Protein AF-0000000087549819 (afdb_homodimer)

Radius of gyration: 27.53 Å; Cα contacts (8 Å, |Δi|>4): 539; chains: 2; bounding box: 86×111×67 Å

Organism: Malassezia restricta (strain ATCC 96810 / NBRC 103918 / CBS 7877) (NCBI:txid425264)

Sequence (302 aa):
MAAPVVDASWERVDAFEPPPMEQEGAWELVEDTSELIVLDLAQAESASSQAPTAPGTDVVLTGLETPTPMIKVGDTVMLGVHDELLGSEMVLERTADALTPLGPLDGSRPSGASSTSTRRITFTPARRTTHQVPAPEVEEEDMPLAWQAPVMAAPVVDASWERVDAFEPPPMEQEGAWELVEDTSELIVLDLAQAESASSQAPTAPGTDVVLTGLETPTPMIKVGDTVMLGVHDELLGSEMVLERTADALTPLGPLDGSRPSGASSTSTRRITFTPARRTTHQVPAPEVEEEDMPLAWQAPV

Solvent-accessible surface area (backbone atoms only — not comparable to full-atom values): 17689 Å² total; per-residue (Å²): 126,82,71,64,87,75,50,94,43,56,39,71,52,82,66,74,60,67,73,75,76,73,76,70,84,73,77,63,75,69,66,80,78,58,68,44,80,47,78,41,58,59,49,43,43,80,67,15,102,49,44,70,53,34,85,88,23,39,36,38,38,34,43,65,63,47,77,61,18,35,38,30,40,59,91,36,41,22,41,28,37,75,41,76,48,98,37,36,37,34,36,28,35,35,50,101,85,44,79,41,70,31,52,34,82,66,68,48,78,67,44,73,44,31,20,31,24,50,49,33,36,43,40,39,49,38,42,75,47,76,68,68,68,67,69,72,71,66,68,80,58,76,69,70,74,72,82,69,71,80,126,125,84,71,63,88,75,50,93,44,56,39,73,52,80,71,73,61,67,73,75,74,72,75,70,83,71,78,64,75,69,67,77,79,57,68,42,80,48,76,41,57,58,47,43,44,81,69,19,102,49,43,69,54,35,85,88,21,40,35,39,38,34,41,64,62,48,78,61,19,37,39,29,42,58,91,35,40,22,41,27,38,74,41,78,48,98,37,35,37,33,36,28,35,35,51,99,85,45,79,40,70,31,51,35,81,67,68,51,77,67,44,73,45,31,21,32,24,50,48,33,35,43,41,40,50,39,41,74,48,77,70,66,68,66,67,72,71,68,6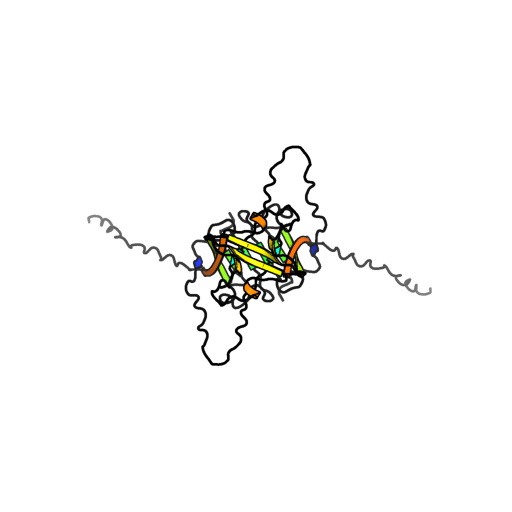8,80,59,77,69,72,76,74,80,69,72,81,126

Nearest PDB structures (foldseek):
  4bjj-assembly1_B  TM=7.231E-01  e=1.583E-04  Schizosaccharomyces pombe
  8ffz-assembly1_G  TM=6.711E-01  e=5.568E-04  Saccharomyces cerevisiae S288C
  6yj6-assembly1_C  TM=5.345E-01  e=7.410E-04  Saccharomyces cerevisiae
  4oy2-assembly3_F  TM=5.169E-01  e=6.890E-03  Saccharomyces cerevisiae S288C
  5oki-assembly2_C  TM=5.707E-01  e=8.051E-02  Saccharomyces cerevisiae S288C

Foldseek 3Di:
DPPDPDDPPDDDDVPPPPPPPPPDDDVPCPVPPAADAAEACVCVVVQPVDDLPDPPWDKDWPDPVHQWIWIDTRNWIKIKHKDFAPDKAFDWDDDPVDTGGDAAPVPDGRDCRNTIGRIYIYIDTDDDDPPPVPPPPPPPPDPPDPPPPDD/DPPDPDDPPDDDDPPPPPPPPPPDDDVPPPVPPAADAAEACVCVVVQDVDDLPDPPWDKDWPDPVHQWIWIDTRNWIKIKHKDFAPDKAFDWDDDPVDTGGDAAPVPDGRDCRNTIGRIYIYIDTDDDDPPPVPPPPPPPPDPPPPPPPDD

Structure (mmCIF, N/CA/C/O backbone):
data_AF-0000000087549819-model_v1
#
loop_
_entity.id
_entity.type
_entity.pdbx_description
1 polymer 'TFIIIC subunit'
#
loop_
_atom_site.group_PDB
_atom_site.id
_atom_site.type_symbol
_atom_site.label_atom_id
_atom_site.label_alt_id
_atom_site.label_comp_id
_atom_site.label_asym_id
_atom_site.label_entity_id
_atom_site.label_seq_id
_atom_site.pdbx_PDB_ins_code
_atom_site.Cartn_x
_atom_site.Cartn_y
_atom_site.Cartn_z
_atom_site.occupancy
_atom_site.B_iso_or_equiv
_atom_site.auth_seq_id
_atom_site.auth_comp_id
_atom_site.auth_asym_id
_atom_site.auth_atom_id
_atom_site.pdbx_PDB_model_num
ATOM 1 N N . MET A 1 1 ? -4.168 -12.461 23.781 1 26.39 1 MET A N 1
ATOM 2 C CA . MET A 1 1 ? -3.352 -12.492 22.562 1 26.39 1 MET A CA 1
ATOM 3 C C . MET A 1 1 ? -4.23 -12.516 21.312 1 26.39 1 MET A C 1
ATOM 5 O O . MET A 1 1 ? -5.191 -13.289 21.25 1 26.39 1 MET A O 1
ATOM 9 N N . ALA A 1 2 ? -4.348 -11.453 20.625 1 34.25 2 ALA A N 1
ATOM 10 C CA . ALA A 1 2 ? -5.234 -11.445 19.469 1 34.25 2 ALA A CA 1
ATOM 11 C C . ALA A 1 2 ? -4.949 -12.625 18.547 1 34.25 2 ALA A C 1
ATOM 13 O O . ALA A 1 2 ? -3.793 -13.023 18.375 1 34.25 2 ALA A O 1
ATOM 14 N N . ALA A 1 3 ? -5.812 -13.484 18.406 1 43.12 3 ALA A N 1
ATOM 15 C CA . ALA A 1 3 ? -5.699 -14.672 17.562 1 43.12 3 ALA A CA 1
ATOM 16 C C . ALA A 1 3 ? -5.121 -14.32 16.203 1 43.12 3 ALA A C 1
ATOM 18 O O . ALA A 1 3 ? -5.355 -13.234 15.68 1 43.12 3 ALA A O 1
ATOM 19 N N . PRO A 1 4 ? -4.012 -15.055 15.922 1 48.78 4 PRO A N 1
ATOM 20 C CA . PRO A 1 4 ? -3.432 -14.742 14.617 1 48.78 4 PRO A CA 1
ATOM 21 C C . PRO A 1 4 ? -4.461 -14.797 13.484 1 48.78 4 PRO A C 1
ATOM 23 O O . PRO A 1 4 ? -5.371 -15.625 13.508 1 48.78 4 PRO A O 1
ATOM 26 N N . VAL A 1 5 ? -4.715 -13.719 12.992 1 52.12 5 VAL A N 1
ATOM 27 C CA . VAL A 1 5 ? -5.68 -13.68 11.898 1 52.12 5 VAL A CA 1
ATOM 28 C C . VAL A 1 5 ? -5.477 -14.883 10.984 1 52.12 5 VAL A C 1
ATOM 30 O O . VAL A 1 5 ? -6.445 -15.516 10.547 1 52.12 5 VAL A O 1
ATOM 33 N N . VAL A 1 6 ? -4.18 -15.117 10.586 1 56.41 6 VAL A N 1
ATOM 34 C CA . VAL A 1 6 ? -3.91 -16.297 9.758 1 56.41 6 VAL A CA 1
ATOM 35 C C . VAL A 1 6 ? -3.346 -17.422 10.617 1 56.41 6 VAL A C 1
ATOM 37 O O . VAL A 1 6 ? -2.395 -17.219 11.375 1 56.41 6 VAL A O 1
ATOM 40 N N . ASP A 1 7 ? -4.129 -18.359 10.797 1 64.06 7 ASP A N 1
ATOM 41 C CA . ASP A 1 7 ? -3.611 -19.547 11.477 1 64.06 7 ASP A CA 1
ATOM 42 C C . ASP A 1 7 ? -3.377 -20.672 10.477 1 64.06 7 ASP A C 1
ATOM 44 O O . ASP A 1 7 ? -3.441 -20.469 9.266 1 64.06 7 ASP A O 1
ATOM 48 N N . ALA A 1 8 ? -2.766 -21.766 10.906 1 67.19 8 ALA A N 1
ATOM 49 C CA . ALA A 1 8 ? -2.328 -22.922 10.133 1 67.19 8 ALA A CA 1
ATOM 50 C C . ALA A 1 8 ? -3.457 -23.469 9.258 1 67.19 8 ALA A C 1
ATOM 52 O O . ALA A 1 8 ? -3.23 -24.312 8.391 1 67.19 8 ALA A O 1
ATOM 53 N N . SER A 1 9 ? -4.621 -22.781 9.359 1 78.19 9 SER A N 1
ATOM 54 C CA . SER A 1 9 ? -5.742 -23.328 8.602 1 78.19 9 SER A CA 1
ATOM 55 C C . SER A 1 9 ? -5.844 -22.688 7.219 1 78.19 9 SER A C 1
ATOM 57 O O . SER A 1 9 ? -6.59 -23.156 6.363 1 78.19 9 SER A O 1
ATOM 59 N N . TRP A 1 10 ? -5.066 -21.719 6.949 1 80.6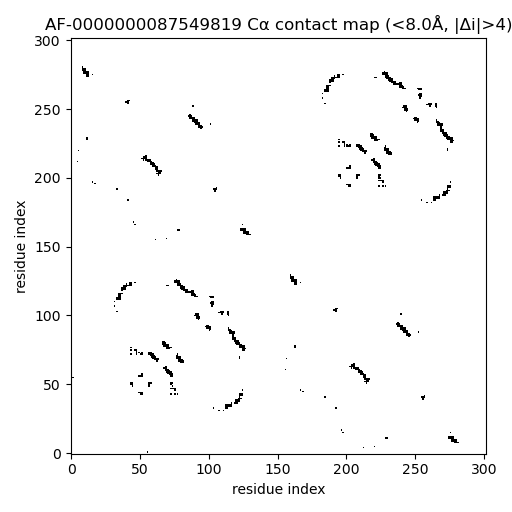9 10 TRP A N 1
ATOM 60 C CA . TRP A 1 10 ? -5.113 -21.094 5.633 1 80.69 10 TRP A CA 1
ATOM 61 C C . TRP A 1 10 ? -4.016 -21.641 4.727 1 80.69 10 TRP A C 1
ATOM 63 O O . TRP A 1 10 ? -2.875 -21.812 5.16 1 80.69 10 TRP A O 1
ATOM 73 N N . GLU A 1 11 ? -4.457 -21.984 3.42 1 81.69 11 GLU A N 1
ATOM 74 C CA . GLU A 1 11 ? -3.488 -22.5 2.455 1 81.69 11 GLU A CA 1
ATOM 75 C C . GLU A 1 11 ? -3.561 -21.734 1.14 1 81.69 11 GLU A C 1
ATOM 77 O O . GLU A 1 11 ? -4.648 -21.406 0.661 1 81.69 11 GLU A O 1
ATOM 82 N N . ARG A 1 12 ? -2.373 -21.484 0.674 1 84 12 ARG A N 1
ATOM 83 C CA . ARG A 1 12 ? -2.305 -20.812 -0.623 1 84 12 ARG A CA 1
ATOM 84 C C . ARG A 1 12 ? -2.949 -21.672 -1.711 1 84 12 ARG A C 1
ATOM 86 O O . ARG A 1 12 ? -2.791 -22.891 -1.722 1 84 12 ARG A O 1
ATOM 93 N N . VAL A 1 13 ? -3.795 -21.047 -2.477 1 76.81 13 VAL A N 1
ATOM 94 C CA . VAL A 1 13 ? -4.445 -21.734 -3.582 1 76.81 13 VAL A CA 1
ATOM 95 C C . VAL A 1 13 ? -3.535 -21.719 -4.809 1 76.81 13 VAL A C 1
ATOM 97 O O . VAL A 1 13 ? -3.061 -20.656 -5.223 1 76.81 13 VAL A O 1
ATOM 100 N N . ASP A 1 14 ? -2.631 -22.672 -4.988 1 60.56 14 ASP A N 1
ATOM 101 C CA . ASP A 1 14 ? -1.744 -22.766 -6.148 1 60.56 14 ASP A CA 1
ATOM 102 C C . ASP A 1 14 ? -2.473 -22.359 -7.426 1 60.56 14 ASP A C 1
ATOM 104 O O . ASP A 1 14 ? -1.845 -21.922 -8.391 1 60.56 14 ASP A O 1
ATOM 108 N N . ALA A 1 15 ? -3.715 -22.812 -7.57 1 56.28 15 ALA A N 1
ATOM 109 C CA . ALA A 1 15 ? -4.242 -23.062 -8.914 1 56.28 15 ALA A CA 1
ATOM 110 C C . ALA A 1 15 ? -4.707 -21.75 -9.555 1 56.28 15 ALA A C 1
ATOM 112 O O . ALA A 1 15 ? -5.453 -21.781 -10.539 1 56.28 15 ALA A O 1
ATOM 113 N N . PHE A 1 16 ? -4.449 -20.75 -8.938 1 52 16 PHE A N 1
ATOM 114 C CA . PHE A 1 16 ? -5.258 -19.812 -9.703 1 52 16 PHE A CA 1
ATOM 115 C C . PHE A 1 16 ? -4.754 -19.703 -11.133 1 52 16 PHE A C 1
ATOM 117 O O . PHE A 1 16 ? -3.648 -19.203 -11.375 1 52 16 PHE A O 1
ATOM 124 N N . GLU A 1 17 ? -5.031 -20.797 -11.914 1 51.09 17 GLU A N 1
ATOM 125 C CA . GLU A 1 17 ? -4.828 -20.594 -13.352 1 51.09 17 GLU A CA 1
ATOM 126 C C . GLU A 1 17 ? -5.652 -19.422 -13.867 1 51.09 17 GLU A C 1
ATOM 128 O O . GLU A 1 17 ? -6.867 -19.375 -13.672 1 51.09 17 GLU A O 1
ATOM 133 N N . PRO A 1 18 ? -4.996 -18.516 -14.07 1 50.25 18 PRO A N 1
ATOM 134 C CA . PRO A 1 18 ? -5.867 -17.531 -14.711 1 50.25 18 PRO A CA 1
ATOM 135 C C . PRO A 1 18 ? -6.812 -18.156 -15.734 1 50.25 18 PRO A C 1
ATOM 137 O O . PRO A 1 18 ? -6.496 -19.203 -16.312 1 50.25 18 PRO A O 1
ATOM 140 N N . PRO A 1 19 ? -8.055 -17.891 -15.695 1 46.44 19 PRO A N 1
ATOM 141 C CA . PRO A 1 19 ? -8.914 -18.453 -16.734 1 46.44 19 PRO A CA 1
ATOM 142 C C . PRO A 1 19 ? -8.258 -18.453 -18.109 1 46.44 19 PRO A C 1
ATOM 144 O O . PRO A 1 19 ? -7.43 -17.594 -18.406 1 46.44 19 PRO A O 1
ATOM 147 N N . PRO A 1 20 ? -8.227 -19.547 -18.703 1 44.72 20 PRO A N 1
ATOM 148 C CA . PRO A 1 20 ? -7.684 -19.594 -20.062 1 44.72 20 PRO A CA 1
ATOM 149 C C . PRO A 1 20 ? -8.086 -18.375 -20.906 1 44.72 20 PRO A C 1
ATOM 151 O O . PRO A 1 20 ? -9.219 -17.906 -20.797 1 44.72 20 PRO A O 1
ATOM 154 N N . MET A 1 21 ? -7.141 -17.516 -21.25 1 42.72 21 MET A N 1
ATOM 155 C CA . MET A 1 21 ? -7.492 -16.5 -22.25 1 42.72 21 MET A CA 1
ATOM 156 C C . MET A 1 21 ? -8.273 -17.125 -23.391 1 42.72 21 MET A C 1
ATOM 158 O O . MET A 1 21 ? -7.781 -18.031 -24.062 1 42.72 21 MET A O 1
ATOM 162 N N . GLU A 1 22 ? -9.453 -17.438 -23.266 1 41.91 22 GLU A N 1
ATOM 163 C CA . GLU A 1 22 ? -10.133 -17.859 -24.484 1 41.91 22 GLU A CA 1
ATOM 164 C C . GLU A 1 22 ? -9.508 -17.219 -25.719 1 41.91 22 GLU A C 1
ATOM 166 O O . GLU A 1 22 ? -9.242 -16.016 -25.734 1 41.91 22 GLU A O 1
ATOM 171 N N . GLN A 1 23 ? -8.703 -17.844 -26.562 1 38.28 23 GLN A N 1
ATOM 172 C CA . GLN A 1 23 ? -8.203 -17.531 -27.891 1 38.28 23 GLN A CA 1
ATOM 173 C C . GLN A 1 23 ? -9.266 -16.828 -28.734 1 38.28 23 GLN A C 1
ATOM 175 O O . GLN A 1 23 ? -9.102 -16.656 -29.938 1 38.28 23 GLN A O 1
ATOM 180 N N . GLU A 1 24 ? -10.656 -17.047 -28.594 1 41.16 24 GLU A N 1
ATOM 181 C CA . GLU A 1 24 ? -11.391 -16.516 -29.734 1 41.16 24 GLU A CA 1
ATOM 182 C C . GLU A 1 24 ? -10.859 -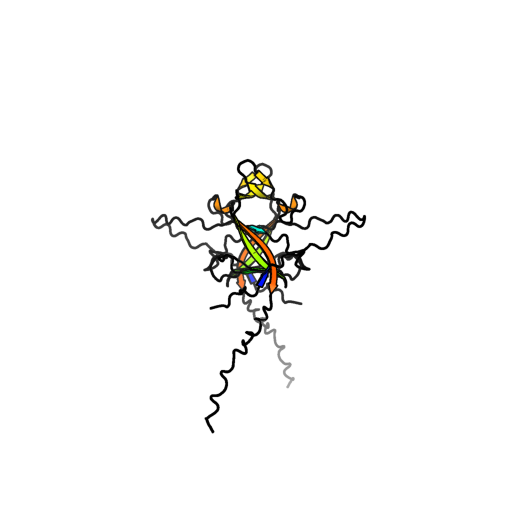15.141 -30.156 1 41.16 24 GLU A C 1
ATOM 184 O O . GLU A 1 24 ? -10.18 -14.469 -29.375 1 41.16 24 GLU A O 1
ATOM 189 N N . GLY A 1 25 ? -11.148 -14.617 -31.516 1 42.47 25 GLY A N 1
ATOM 190 C CA . GLY A 1 25 ? -10.867 -13.484 -32.375 1 42.47 25 GLY A CA 1
ATOM 191 C C . GLY A 1 25 ? -10.914 -12.148 -31.672 1 42.47 25 GLY A C 1
ATOM 192 O O . GLY A 1 25 ? -10.688 -11.102 -32.281 1 42.47 25 GLY A O 1
ATOM 193 N N . ALA A 1 26 ? -11.969 -11.891 -30.844 1 40.94 26 ALA A N 1
ATOM 194 C CA . ALA A 1 26 ? -12.109 -10.484 -30.484 1 40.94 26 ALA A CA 1
ATOM 195 C C . ALA A 1 26 ? -10.945 -10.023 -29.609 1 40.94 26 ALA A C 1
ATOM 197 O O . ALA A 1 26 ? -10.672 -10.625 -28.562 1 40.94 26 ALA A O 1
ATOM 198 N N . TRP A 1 27 ? -9.719 -9.656 -30.062 1 43.19 27 TRP A N 1
ATOM 199 C CA . TRP A 1 27 ? -8.711 -8.766 -29.484 1 43.19 27 TRP A CA 1
ATOM 200 C C . TRP A 1 27 ? -9.312 -7.934 -28.359 1 43.19 27 TRP A C 1
ATOM 202 O O . TRP A 1 27 ? -9.812 -6.832 -28.594 1 43.19 27 TRP A O 1
ATOM 212 N N . GLU A 1 28 ? -10.234 -8.469 -27.672 1 44.06 28 GLU A N 1
ATOM 213 C CA . GLU A 1 28 ? -10.625 -7.551 -26.609 1 44.06 28 GLU A CA 1
ATOM 214 C C . GLU A 1 28 ? -9.406 -6.973 -25.891 1 44.06 28 GLU A C 1
ATOM 216 O O . GLU A 1 28 ? -8.461 -7.703 -25.594 1 44.06 28 GLU A O 1
ATOM 221 N N . LEU A 1 29 ? -8.969 -5.781 -26.172 1 43.34 29 LEU A N 1
ATOM 222 C CA . LEU A 1 29 ? -8.039 -4.918 -25.453 1 43.34 29 LEU A CA 1
ATOM 223 C C . LEU A 1 29 ? -8.055 -5.223 -23.953 1 43.34 29 LEU A C 1
ATOM 225 O O . LEU A 1 29 ? -8.945 -4.766 -23.234 1 43.34 29 LEU A O 1
ATOM 229 N N . VAL A 1 30 ? -7.938 -6.441 -23.672 1 47.56 30 VAL A N 1
ATOM 230 C CA . VAL A 1 30 ? -7.77 -6.609 -22.234 1 47.56 30 VAL A CA 1
ATOM 231 C C . VAL A 1 30 ? -6.906 -5.48 -21.672 1 47.56 30 VAL A C 1
ATOM 233 O O . VAL A 1 30 ? -5.73 -5.359 -22.016 1 47.56 30 VAL A O 1
ATOM 236 N N . GLU A 1 31 ? -7.422 -4.328 -21.562 1 51.38 31 GLU A N 1
ATOM 237 C CA . GLU A 1 31 ? -6.77 -3.203 -20.906 1 51.38 31 GLU A CA 1
ATOM 238 C C . GLU A 1 31 ? -5.941 -3.67 -19.703 1 51.38 31 GLU A C 1
ATOM 240 O O . GLU A 1 31 ? -6.426 -4.43 -18.859 1 51.38 31 GLU A O 1
ATOM 245 N N . ASP A 1 32 ? -4.645 -3.971 -19.969 1 53.78 32 ASP A N 1
ATOM 246 C CA . ASP A 1 32 ? -3.684 -4.211 -18.906 1 53.78 32 ASP A CA 1
ATOM 247 C C . ASP A 1 32 ? -4.051 -3.426 -17.641 1 53.78 32 ASP A C 1
ATOM 249 O O . ASP A 1 32 ? -4.043 -2.193 -17.656 1 53.78 32 ASP A O 1
ATOM 253 N N . THR A 1 33 ? -4.871 -3.939 -16.703 1 64 33 THR A N 1
ATOM 254 C CA . THR A 1 33 ? -5.5 -3.242 -15.586 1 64 33 THR A CA 1
ATOM 255 C C . THR A 1 33 ? -4.512 -3.068 -14.438 1 64 33 THR A C 1
ATOM 257 O O . THR A 1 33 ? -4.879 -2.562 -13.375 1 64 33 THR A O 1
ATOM 260 N N . SER A 1 34 ? -3.148 -3.375 -14.75 1 76.81 34 SER A N 1
ATOM 261 C CA . SER A 1 34 ? -2.26 -3.205 -13.609 1 76.81 34 SER A CA 1
ATOM 262 C C . SER A 1 34 ? -1.99 -1.729 -13.336 1 76.81 34 SER A C 1
ATOM 264 O O . SER A 1 34 ? -1.798 -0.943 -14.266 1 76.81 34 SER A O 1
ATOM 266 N N . GLU A 1 35 ? -2.219 -1.355 -12.188 1 86.69 35 GLU A N 1
ATOM 267 C CA . GLU A 1 35 ? -1.979 0.027 -11.789 1 86.69 35 GLU A CA 1
ATOM 268 C C . GLU A 1 35 ? -1.008 0.1 -10.609 1 86.69 35 GLU A C 1
ATOM 270 O O . GLU A 1 35 ? -1.011 -0.775 -9.742 1 86.69 35 GLU A O 1
ATOM 275 N N . LEU A 1 36 ? -0.143 1.068 -10.695 1 91.75 36 LEU A N 1
ATOM 276 C CA . LEU A 1 36 ? 0.699 1.419 -9.555 1 91.75 36 LEU A CA 1
ATOM 277 C C . LEU A 1 36 ? 0.047 2.51 -8.711 1 91.75 36 LEU A C 1
ATOM 279 O O . LEU A 1 36 ? -0.302 3.574 -9.234 1 91.75 36 LEU A O 1
ATOM 283 N N . ILE A 1 37 ? -0.206 2.24 -7.488 1 93 37 ILE A N 1
ATOM 284 C CA . ILE A 1 37 ? -0.723 3.227 -6.547 1 93 37 ILE A CA 1
ATOM 285 C C . ILE A 1 37 ? 0.323 3.508 -5.473 1 93 37 ILE A C 1
ATOM 287 O O . ILE A 1 37 ? 0.868 2.58 -4.867 1 93 37 ILE A O 1
ATOM 291 N N . VAL A 1 38 ? 0.626 4.805 -5.254 1 93.69 38 VAL A N 1
ATOM 292 C CA . VAL A 1 38 ? 1.576 5.238 -4.23 1 93.69 38 VAL A CA 1
ATOM 293 C C . VAL A 1 38 ? 0.825 5.836 -3.045 1 93.69 38 VAL A C 1
ATOM 295 O O . VAL A 1 38 ? 0.06 6.789 -3.203 1 93.69 38 VAL A O 1
ATOM 298 N N . LEU A 1 39 ? 0.987 5.242 -1.912 1 95.62 39 LEU A N 1
ATOM 299 C CA . LEU A 1 39 ? 0.405 5.719 -0.663 1 95.62 39 LEU A CA 1
ATOM 300 C C . LEU A 1 39 ? 1.462 6.391 0.207 1 95.62 39 LEU A C 1
ATOM 302 O O . LEU A 1 39 ? 2.467 5.773 0.562 1 95.62 39 LEU A O 1
ATOM 306 N N . ASP A 1 40 ? 1.22 7.656 0.512 1 93.12 40 ASP A N 1
ATOM 307 C CA . ASP A 1 40 ? 2.094 8.406 1.405 1 93.12 40 ASP A CA 1
ATOM 308 C C . ASP A 1 40 ? 1.576 8.375 2.842 1 93.12 40 ASP A C 1
ATOM 310 O O . ASP A 1 40 ? 0.572 9.008 3.162 1 93.12 40 ASP A O 1
ATOM 314 N N . LEU A 1 41 ? 2.348 7.637 3.637 1 92.94 41 LEU A N 1
ATOM 315 C CA . LEU A 1 41 ? 1.988 7.473 5.039 1 92.94 41 LEU A CA 1
ATOM 316 C C . LEU A 1 41 ? 3.035 8.109 5.949 1 92.94 41 LEU A C 1
ATOM 318 O O . LEU A 1 41 ? 3.264 7.641 7.066 1 92.94 41 LEU A O 1
ATOM 322 N N . ALA A 1 42 ? 3.699 9.078 5.512 1 86.94 42 ALA A N 1
ATOM 323 C CA . ALA A 1 42 ? 4.82 9.688 6.223 1 86.94 42 ALA A CA 1
ATOM 324 C C . ALA A 1 42 ? 4.402 10.156 7.613 1 86.94 42 ALA A C 1
ATOM 326 O O . ALA A 1 42 ? 5.215 10.172 8.539 1 86.94 42 ALA A O 1
ATOM 327 N N . GLN A 1 43 ? 3.182 10.422 7.816 1 88 43 GLN A N 1
ATOM 328 C CA . GLN A 1 43 ? 2.723 10.977 9.086 1 88 43 GLN A CA 1
ATOM 329 C C . GLN A 1 43 ? 2.141 9.891 9.984 1 88 43 GLN A C 1
ATOM 331 O O . GLN A 1 43 ? 1.759 10.156 11.125 1 88 43 GLN A O 1
ATOM 336 N N . ALA A 1 44 ? 2.084 8.711 9.492 1 89.25 44 ALA A N 1
ATOM 337 C CA . ALA A 1 44 ? 1.408 7.641 10.211 1 89.25 44 ALA A CA 1
ATOM 338 C C . ALA A 1 44 ? 2.125 7.328 11.523 1 89.25 44 ALA A C 1
ATOM 340 O O . ALA A 1 44 ? 1.482 7.148 12.562 1 89.25 44 ALA A O 1
ATOM 341 N N . GLU A 1 45 ? 3.375 7.199 11.469 1 83.38 45 GLU A N 1
ATOM 342 C CA . GLU A 1 45 ? 4.109 6.812 12.672 1 83.38 45 GLU A CA 1
ATOM 343 C C . GLU A 1 45 ? 4 7.883 13.758 1 83.38 45 GLU A C 1
ATOM 345 O O . GLU A 1 45 ? 3.859 7.566 14.938 1 83.38 45 GLU A O 1
ATOM 350 N N . SER A 1 46 ? 4.199 9.094 13.305 1 82.81 46 SER A N 1
ATOM 351 C CA . SER A 1 46 ? 4.102 10.18 14.281 1 82.81 46 SER A CA 1
ATOM 352 C C . SER A 1 46 ? 2.686 10.305 14.828 1 82.81 46 SER A C 1
ATOM 354 O O . SER A 1 46 ? 2.496 10.664 15.992 1 82.81 46 SER A O 1
ATOM 356 N N . ALA A 1 47 ? 1.755 9.984 13.961 1 83.88 47 ALA A N 1
ATOM 357 C CA . ALA A 1 47 ? 0.358 10.125 14.367 1 83.88 47 ALA A CA 1
ATOM 358 C C . ALA A 1 47 ? -0.097 8.938 15.203 1 83.88 47 ALA A C 1
ATOM 360 O O . ALA A 1 47 ? -0.984 9.078 16.047 1 83.88 47 ALA A O 1
ATOM 361 N N . SER A 1 48 ? 0.59 7.914 14.742 1 79.19 48 SER A N 1
ATOM 362 C CA . SER A 1 48 ? 0.224 6.68 15.422 1 79.19 48 SER A CA 1
ATOM 363 C C . SER A 1 48 ? 1.322 6.23 16.391 1 79.19 48 SER A C 1
ATOM 365 O O . SER A 1 48 ? 2.494 6.566 16.188 1 79.19 48 SER A O 1
ATOM 367 N N . SER A 1 49 ? 1.139 6.051 17.703 1 79.38 49 SER A N 1
ATOM 368 C CA . SER A 1 49 ? 2.127 5.48 18.609 1 79.38 49 SER A CA 1
ATOM 369 C C . SER A 1 49 ? 2.684 4.168 18.078 1 79.38 49 SER A C 1
ATOM 371 O O . SER A 1 49 ? 3.582 3.574 18.672 1 79.38 49 SER A O 1
ATOM 373 N N . GLN A 1 50 ? 2.238 3.801 16.875 1 83.06 50 GLN A N 1
ATOM 374 C CA . GLN A 1 50 ? 2.693 2.539 16.297 1 83.06 50 GLN A CA 1
ATOM 375 C C . GLN A 1 50 ? 2.91 2.672 14.797 1 83.06 50 GLN A C 1
ATOM 377 O O . GLN A 1 50 ? 2.084 3.258 14.094 1 83.06 50 GLN A O 1
ATOM 382 N N . ALA A 1 51 ? 3.979 2.145 14.32 1 88.62 51 ALA A N 1
ATOM 383 C CA . ALA A 1 51 ? 4.227 2.055 12.883 1 88.62 51 ALA A CA 1
ATOM 384 C C . ALA A 1 51 ? 3.309 1.026 12.234 1 88.62 51 ALA A C 1
ATOM 386 O O . ALA A 1 51 ? 2.904 0.051 12.867 1 88.62 51 ALA A O 1
ATOM 387 N N . PRO A 1 52 ? 2.98 1.206 10.969 1 91.88 52 PRO A N 1
ATOM 388 C CA . PRO A 1 52 ? 2.176 0.209 10.258 1 91.88 52 PRO A CA 1
ATOM 389 C C . PRO A 1 52 ? 2.768 -1.196 10.344 1 91.88 52 PRO A C 1
ATOM 391 O O . PRO A 1 52 ? 2.033 -2.184 10.266 1 91.88 52 PRO A O 1
ATOM 394 N N . THR A 1 53 ? 4.023 -1.299 10.539 1 92.75 53 THR A N 1
ATOM 395 C CA . THR A 1 53 ? 4.715 -2.584 10.539 1 92.75 53 THR A CA 1
ATOM 396 C C . THR A 1 53 ? 4.895 -3.096 11.961 1 92.75 53 THR A C 1
ATOM 398 O O . THR A 1 53 ? 5.527 -4.133 12.18 1 92.75 53 THR A O 1
ATOM 401 N N . ALA A 1 54 ? 4.434 -2.332 12.922 1 92.88 54 ALA A N 1
ATOM 402 C CA . ALA A 1 54 ? 4.551 -2.787 14.305 1 92.88 54 ALA A CA 1
ATOM 403 C C . ALA A 1 54 ? 3.736 -4.059 14.539 1 92.88 54 ALA A C 1
ATOM 405 O O . ALA A 1 54 ? 2.684 -4.246 13.922 1 92.88 54 ALA A O 1
ATOM 406 N N . PRO A 1 55 ? 4.266 -4.887 15.453 1 93.5 55 PRO A N 1
ATOM 407 C CA . PRO A 1 55 ? 3.531 -6.117 15.75 1 93.5 55 PRO A CA 1
ATOM 408 C C . PRO A 1 55 ? 2.082 -5.859 16.156 1 93.5 55 PRO A C 1
ATOM 410 O O . PRO A 1 55 ? 1.816 -4.965 16.969 1 93.5 55 PRO A O 1
ATOM 413 N N . GLY A 1 56 ? 1.176 -6.566 15.539 1 93.5 56 GLY A N 1
ATOM 414 C CA . GLY A 1 56 ? -0.226 -6.504 15.914 1 93.5 56 GLY A CA 1
ATOM 415 C C . GLY A 1 56 ? -0.958 -5.328 15.297 1 93.5 56 GLY A C 1
ATOM 416 O O . GLY A 1 56 ? -2.146 -5.125 15.555 1 93.5 56 GLY A O 1
ATOM 417 N N . THR A 1 57 ? -0.302 -4.578 14.492 1 94.56 57 THR A N 1
ATOM 418 C CA . THR A 1 57 ? -0.944 -3.422 13.883 1 94.56 57 THR A CA 1
ATOM 419 C C . THR A 1 57 ? -1.596 -3.805 12.555 1 94.56 57 THR A C 1
ATOM 421 O O . THR A 1 57 ? -0.921 -4.285 11.641 1 94.56 57 THR A O 1
ATOM 424 N N . ASP A 1 58 ? -2.875 -3.604 12.469 1 95.56 58 ASP A N 1
ATOM 425 C CA . ASP A 1 58 ? -3.598 -3.779 11.211 1 95.56 58 ASP A CA 1
ATOM 426 C C . ASP A 1 58 ? -3.705 -2.459 10.453 1 95.56 58 ASP A C 1
ATOM 428 O O . ASP A 1 58 ? -3.75 -1.389 11.062 1 95.56 58 ASP A O 1
ATOM 432 N N . VAL A 1 59 ? -3.732 -2.568 9.219 1 97.31 59 VAL A N 1
ATOM 433 C CA . VAL A 1 59 ? -3.955 -1.43 8.336 1 97.31 59 VAL A CA 1
ATOM 434 C C . VAL A 1 59 ? -5.211 -1.664 7.496 1 97.31 59 VAL A C 1
ATOM 436 O O . VAL A 1 59 ? -5.336 -2.695 6.832 1 97.31 59 VAL A O 1
ATOM 439 N N . VAL A 1 60 ? -6.137 -0.733 7.543 1 97.56 60 VAL A N 1
ATOM 440 C CA . VAL A 1 60 ? -7.387 -0.836 6.797 1 97.56 60 VAL A CA 1
ATOM 441 C C . VAL A 1 60 ? -7.504 0.33 5.82 1 97.56 60 VAL A C 1
ATOM 443 O O . VAL A 1 60 ? -7.422 1.494 6.219 1 97.56 60 VAL A O 1
ATOM 446 N N . LEU A 1 61 ? -7.629 0.049 4.609 1 97.94 61 LEU A N 1
ATOM 447 C CA . LEU A 1 61 ? -7.785 1.037 3.547 1 97.94 61 LEU A CA 1
ATOM 448 C C . LEU A 1 61 ? -9.18 0.96 2.936 1 97.94 61 LEU A C 1
ATOM 450 O O . LEU A 1 61 ? -9.633 -0.116 2.535 1 97.94 61 LEU A O 1
ATOM 454 N N . THR A 1 62 ? -9.891 2.092 2.877 1 96.56 62 THR A N 1
ATOM 455 C CA . THR A 1 62 ? -11.25 2.143 2.35 1 96.56 62 THR A CA 1
ATOM 456 C C . THR A 1 62 ? -11.438 3.363 1.454 1 96.56 62 THR A C 1
ATOM 458 O O . THR A 1 62 ? -10.75 4.375 1.623 1 96.56 62 THR A O 1
ATOM 461 N N . GLY A 1 63 ? -12.305 3.199 0.524 1 96.31 63 GLY A N 1
ATOM 462 C CA . GLY A 1 63 ? -12.688 4.332 -0.303 1 96.31 63 GLY A CA 1
ATOM 463 C C . GLY A 1 63 ? -11.602 4.75 -1.277 1 96.31 63 GLY A C 1
ATOM 464 O O . GLY A 1 63 ? -11.445 5.938 -1.565 1 96.31 63 GLY A O 1
ATOM 465 N N . LEU A 1 64 ? -10.844 3.84 -1.728 1 95.25 64 LEU A N 1
ATOM 466 C CA . LEU A 1 64 ? -9.773 4.156 -2.662 1 95.25 64 LEU A CA 1
ATOM 467 C C . LEU A 1 64 ? -10.328 4.781 -3.938 1 95.25 64 LEU A C 1
ATOM 469 O O . LEU A 1 64 ? -9.617 5.516 -4.633 1 95.25 64 LEU A O 1
ATOM 473 N N . GLU A 1 65 ? -11.555 4.48 -4.238 1 92.88 65 GLU A N 1
ATOM 474 C CA . GLU A 1 65 ? -12.18 4.98 -5.457 1 92.88 65 GLU A CA 1
ATOM 475 C C . GLU A 1 65 ? -12.758 6.379 -5.25 1 92.88 65 GLU A C 1
ATOM 477 O O . GLU A 1 65 ? -13.141 7.047 -6.211 1 92.88 65 GLU A O 1
ATOM 482 N N . THR A 1 66 ? -12.797 6.855 -4.059 1 94.12 66 THR A N 1
ATOM 483 C CA .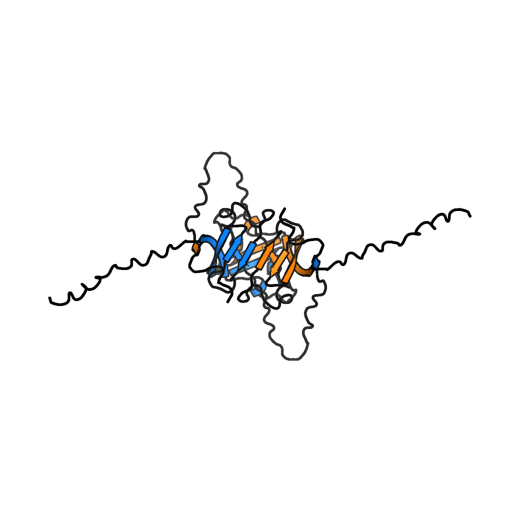 THR A 1 66 ? -13.398 8.148 -3.736 1 94.12 66 THR A CA 1
ATOM 484 C C . THR A 1 66 ? -12.336 9.242 -3.695 1 94.12 66 THR A C 1
ATOM 486 O O . THR A 1 66 ? -11.141 8.953 -3.645 1 94.12 66 THR A O 1
ATOM 489 N N . PRO A 1 67 ? -12.805 10.508 -3.684 1 94 67 PRO A N 1
ATOM 490 C CA . PRO A 1 67 ? -11.852 11.617 -3.588 1 94 67 PRO A CA 1
ATOM 491 C C . PRO A 1 67 ? -11.141 11.664 -2.238 1 94 67 PRO A C 1
ATOM 493 O O . PRO A 1 67 ? -10.07 12.281 -2.121 1 94 67 PRO A O 1
ATOM 496 N N . THR A 1 68 ? -11.719 11.023 -1.229 1 93.94 68 THR A N 1
ATOM 497 C CA . THR A 1 68 ? -11.133 11.078 0.108 1 93.94 68 THR A CA 1
ATOM 498 C C . THR A 1 68 ? -11.031 9.68 0.713 1 93.94 68 THR A C 1
ATOM 500 O O . THR A 1 68 ? -11.727 9.367 1.678 1 93.94 68 THR A O 1
ATOM 503 N N . PRO A 1 69 ? -10.117 8.922 0.237 1 96.62 69 PRO A N 1
ATOM 504 C CA . PRO A 1 69 ? -9.914 7.617 0.866 1 96.62 69 PRO A CA 1
ATOM 505 C C . PRO A 1 69 ? -9.508 7.723 2.334 1 96.62 69 PRO A C 1
ATOM 507 O O . PRO A 1 69 ? -9.078 8.789 2.783 1 96.62 69 PRO A O 1
ATOM 510 N N . MET A 1 70 ? -9.664 6.617 3.021 1 96.44 70 MET A N 1
ATOM 511 C CA . MET A 1 70 ? -9.32 6.555 4.438 1 96.44 70 MET A CA 1
ATOM 512 C C . MET A 1 70 ? -8.422 5.359 4.73 1 96.44 70 MET A C 1
ATOM 514 O O . MET A 1 70 ? -8.602 4.289 4.145 1 96.44 70 MET A O 1
ATOM 518 N N . ILE A 1 71 ? -7.504 5.625 5.617 1 97.12 71 ILE A N 1
ATOM 519 C CA . ILE A 1 71 ? -6.676 4.52 6.086 1 97.12 71 ILE A CA 1
ATOM 520 C C . ILE A 1 71 ? -6.613 4.535 7.613 1 97.12 71 ILE A C 1
ATOM 522 O O . ILE A 1 71 ? -6.508 5.598 8.227 1 97.12 71 ILE A O 1
ATOM 526 N N . LYS A 1 72 ? -6.863 3.42 8.156 1 95.75 72 LYS A N 1
ATOM 527 C CA . LYS A 1 72 ? -6.691 3.24 9.594 1 95.75 72 LYS A CA 1
ATOM 528 C C . LYS A 1 72 ? -5.438 2.424 9.898 1 95.75 72 LYS A C 1
ATOM 530 O O . LYS A 1 72 ? -5.25 1.334 9.352 1 95.75 72 LYS A O 1
ATOM 535 N N . VAL A 1 73 ? -4.586 2.918 10.602 1 95.62 73 VAL A N 1
ATOM 536 C CA . VAL A 1 73 ? -3.4 2.242 11.117 1 95.62 73 VAL A CA 1
ATOM 537 C C . VAL A 1 73 ? -3.533 2.045 12.625 1 95.62 73 VAL A C 1
ATOM 539 O O . VAL A 1 73 ? -3.391 2.996 13.391 1 95.62 73 VAL A O 1
ATOM 542 N N . GLY A 1 74 ? -3.666 0.738 12.945 1 93.69 74 GLY A N 1
ATOM 543 C CA . GLY A 1 74 ? -4.105 0.536 14.312 1 93.69 74 GLY A CA 1
ATOM 544 C C . GLY A 1 74 ? -5.359 1.318 14.664 1 93.69 74 GLY A C 1
ATOM 545 O O . GLY A 1 74 ? -6.391 1.176 14 1 93.69 74 GLY A O 1
ATOM 546 N N . ASP A 1 75 ? -5.211 2.244 15.656 1 90.25 75 ASP A N 1
ATOM 547 C CA . ASP A 1 75 ? -6.363 3.018 16.109 1 90.25 75 ASP A CA 1
ATOM 548 C C . ASP A 1 75 ? -6.383 4.402 15.469 1 90.25 75 ASP A C 1
ATOM 550 O O . ASP A 1 75 ? -7.312 5.18 15.688 1 90.25 75 ASP A O 1
ATOM 554 N N . THR A 1 76 ? -5.453 4.676 14.695 1 92.44 76 THR A N 1
ATOM 555 C CA . THR A 1 76 ? -5.332 6.012 14.117 1 92.44 76 THR A CA 1
ATOM 556 C C . THR A 1 76 ? -6.023 6.074 12.758 1 92.44 76 THR A C 1
ATOM 558 O O . THR A 1 76 ? -5.789 5.23 11.891 1 92.44 76 THR A O 1
ATOM 561 N N . VAL A 1 77 ? -6.863 7.043 12.617 1 93.94 77 VAL A N 1
ATOM 562 C CA . VAL A 1 77 ? -7.57 7.25 11.352 1 93.94 77 VAL A CA 1
ATOM 563 C C . VAL A 1 77 ? -6.93 8.398 10.578 1 93.94 77 VAL A C 1
ATOM 565 O O . VAL A 1 77 ? -6.641 9.453 11.148 1 93.94 77 VAL A O 1
ATOM 568 N N . MET A 1 78 ? -6.707 8.148 9.352 1 95.44 78 MET A N 1
ATOM 569 C CA . MET A 1 78 ? -6.141 9.172 8.477 1 95.44 78 MET A CA 1
ATOM 570 C C . MET A 1 78 ? -6.977 9.328 7.211 1 95.44 78 MET A C 1
ATOM 572 O O . MET A 1 78 ? -7.539 8.359 6.707 1 95.44 78 MET A O 1
ATOM 576 N N . LEU A 1 79 ? -7.051 10.531 6.723 1 95.69 79 LEU A N 1
ATOM 577 C CA . LEU A 1 79 ? -7.77 10.852 5.496 1 95.69 79 LEU A CA 1
ATOM 578 C C . LEU A 1 79 ? -6.801 11.125 4.352 1 95.69 79 LEU A C 1
ATOM 580 O O . LEU A 1 79 ? -5.777 11.781 4.547 1 95.69 79 LEU A O 1
ATOM 584 N N . GLY A 1 80 ? -7.184 10.57 3.221 1 96.75 80 GLY A N 1
ATOM 585 C CA . GLY A 1 80 ? -6.332 10.703 2.053 1 96.75 80 GLY A CA 1
ATOM 586 C C . GLY A 1 80 ? -6.801 11.789 1.096 1 96.75 80 GLY A C 1
ATOM 587 O O . GLY A 1 80 ? -7.988 12.117 1.058 1 96.75 80 GLY A O 1
ATOM 588 N N . VAL A 1 81 ? -5.863 12.336 0.316 1 94.94 81 VAL A N 1
ATOM 589 C CA . VAL A 1 81 ? -6.098 13.211 -0.828 1 94.94 81 VAL A CA 1
ATOM 590 C C . VAL A 1 81 ? -5.332 12.688 -2.041 1 94.94 81 VAL A C 1
ATOM 592 O O . VAL A 1 81 ? -4.172 12.281 -1.925 1 94.94 81 VAL A O 1
ATOM 595 N N . HIS A 1 82 ? -6.062 12.641 -3.139 1 95.69 82 HIS A N 1
ATOM 596 C CA . HIS A 1 82 ? -5.375 12.336 -4.387 1 95.69 82 HIS A CA 1
ATOM 597 C C . HIS A 1 82 ? -4.59 13.547 -4.891 1 95.69 82 HIS A C 1
ATOM 599 O O . HIS A 1 82 ? -5.176 14.516 -5.379 1 95.69 82 HIS A O 1
ATOM 605 N N . ASP A 1 83 ? -3.281 13.414 -4.809 1 93.19 83 ASP A N 1
ATOM 606 C CA . ASP A 1 83 ? -2.414 14.484 -5.285 1 93.19 83 ASP A CA 1
ATOM 607 C C . ASP A 1 83 ? -2.012 14.266 -6.742 1 93.19 83 ASP A C 1
ATOM 609 O O . ASP A 1 83 ? -1.486 13.203 -7.09 1 93.19 83 ASP A O 1
ATOM 613 N N . GLU A 1 84 ? -2.307 15.234 -7.57 1 90.62 84 GLU A N 1
ATOM 614 C CA . GLU A 1 84 ? -1.803 15.18 -8.938 1 90.62 84 GLU A CA 1
ATOM 615 C C . GLU A 1 84 ? -0.359 15.664 -9.016 1 90.62 84 GLU A C 1
ATOM 617 O O . GLU A 1 84 ? -0.051 16.781 -8.578 1 90.62 84 GLU A O 1
ATOM 622 N N . LEU A 1 85 ? 0.405 14.82 -9.594 1 90.81 85 LEU A N 1
ATOM 623 C CA . LEU A 1 85 ? 1.821 15.156 -9.688 1 90.81 85 LEU A CA 1
ATOM 624 C C . LEU A 1 85 ? 2.102 15.961 -10.953 1 90.81 85 LEU A C 1
ATOM 626 O O . LEU A 1 85 ? 1.486 15.719 -12 1 90.81 85 LEU A O 1
ATOM 630 N N . LEU A 1 86 ? 2.881 17.062 -10.953 1 89.25 86 LEU A N 1
ATOM 631 C CA . LEU A 1 86 ? 3.352 17.766 -12.141 1 89.25 86 LEU A CA 1
ATOM 632 C C . LEU A 1 86 ? 4.121 16.812 -13.062 1 89.25 86 LEU A C 1
ATOM 634 O O . LEU A 1 86 ? 4.043 16.938 -14.281 1 89.25 86 LEU A O 1
ATOM 638 N N . GLY A 1 87 ? 4.676 15.852 -12.602 1 92.56 87 GLY A N 1
ATOM 639 C CA . GLY A 1 87 ? 5.348 14.758 -13.281 1 92.56 87 GLY A CA 1
ATOM 640 C C . GLY A 1 87 ? 4.77 13.398 -12.945 1 92.56 87 GLY A C 1
ATOM 641 O O . GLY A 1 87 ? 3.549 13.219 -12.938 1 92.56 87 GLY A O 1
ATOM 642 N N . SER A 1 88 ? 5.652 12.43 -12.812 1 93.5 88 SER A N 1
ATOM 643 C CA . SER A 1 88 ? 5.215 11.086 -12.453 1 93.5 88 SER A CA 1
ATOM 644 C C . SER A 1 88 ? 6.184 10.438 -11.469 1 93.5 88 SER A C 1
ATOM 646 O O . SER A 1 88 ? 7.242 10.992 -11.172 1 93.5 88 SER A O 1
ATOM 648 N N . GLU A 1 89 ? 5.711 9.492 -10.812 1 93.88 89 GLU A N 1
ATOM 649 C CA . GLU A 1 89 ? 6.539 8.586 -10.031 1 93.88 89 GLU A CA 1
ATOM 650 C C . GLU A 1 89 ? 6.645 7.215 -10.695 1 93.88 89 GLU A C 1
ATOM 652 O O . GLU A 1 89 ? 5.668 6.715 -11.258 1 93.88 89 GLU A O 1
ATOM 657 N N . MET A 1 90 ? 7.801 6.711 -10.633 1 93.12 90 MET A N 1
ATOM 658 C CA . MET A 1 90 ? 8.07 5.445 -11.312 1 93.12 90 MET A CA 1
ATOM 659 C C . MET A 1 90 ? 8.742 4.453 -10.375 1 93.12 90 MET A C 1
ATOM 661 O O . MET A 1 90 ? 9.586 4.836 -9.555 1 93.12 90 MET A O 1
ATOM 665 N N . VAL A 1 91 ? 8.367 3.273 -10.492 1 93.56 91 VAL A N 1
ATOM 666 C CA . VAL A 1 91 ? 9.07 2.199 -9.805 1 93.56 91 VAL A CA 1
ATOM 667 C C . VAL A 1 91 ? 9.984 1.467 -10.773 1 93.56 91 VAL A C 1
ATOM 669 O O . VAL A 1 91 ? 9.547 1.012 -11.836 1 93.56 91 VAL A O 1
ATOM 672 N N . LEU A 1 92 ? 11.25 1.377 -10.445 1 93 92 LEU A N 1
ATOM 673 C CA . LEU A 1 92 ? 12.25 0.701 -11.266 1 93 92 LEU A CA 1
ATOM 674 C C . LEU A 1 92 ? 12.859 -0.481 -10.516 1 93 92 LEU A C 1
ATOM 676 O O . LEU A 1 92 ? 13 -0.44 -9.289 1 93 92 LEU A O 1
ATOM 680 N N . GLU A 1 93 ? 13.141 -1.399 -11.273 1 91.62 93 GLU A N 1
ATOM 681 C CA . GLU A 1 93 ? 13.977 -2.488 -10.781 1 91.62 93 GLU A CA 1
ATOM 682 C C . GLU A 1 93 ? 15.453 -2.227 -11.07 1 91.62 93 GLU A C 1
ATOM 684 O O . GLU A 1 93 ? 15.82 -1.937 -12.203 1 91.62 93 GLU A O 1
ATOM 689 N N . ARG A 1 94 ? 16.188 -2.268 -10.039 1 91.88 94 ARG A N 1
ATOM 690 C CA . ARG A 1 94 ? 17.625 -2.076 -10.164 1 91.88 94 ARG A CA 1
ATOM 691 C C . ARG A 1 94 ? 18.375 -3.398 -10.008 1 91.88 94 ARG A C 1
ATOM 693 O O . ARG A 1 94 ? 18.281 -4.043 -8.961 1 91.88 94 ARG A O 1
ATOM 700 N N . THR A 1 95 ? 19.047 -3.754 -11.031 1 90.06 95 THR A N 1
ATOM 701 C CA . THR A 1 95 ? 19.953 -4.891 -10.977 1 90.06 95 THR A CA 1
ATOM 702 C C . THR A 1 95 ? 21.406 -4.434 -11.164 1 90.06 95 THR A C 1
ATOM 704 O O . THR A 1 95 ? 21.672 -3.232 -11.195 1 90.06 95 THR A O 1
ATOM 707 N N . ALA A 1 96 ? 22.375 -5.363 -11.094 1 87 96 ALA A N 1
ATOM 708 C CA . ALA A 1 96 ? 23.797 -5.043 -11.25 1 87 96 ALA A CA 1
ATOM 709 C C . ALA A 1 96 ? 24.062 -4.355 -12.586 1 87 96 ALA A C 1
ATOM 711 O O . ALA A 1 96 ? 24.938 -3.49 -12.688 1 87 96 ALA A O 1
ATOM 712 N N . ASP A 1 97 ? 23.25 -4.562 -13.539 1 86.94 97 ASP A N 1
ATOM 713 C CA . ASP A 1 97 ? 23.625 -4.148 -14.891 1 86.94 97 ASP A CA 1
ATOM 714 C C . ASP A 1 97 ? 22.594 -3.186 -15.477 1 86.94 97 ASP A C 1
ATOM 716 O O . ASP A 1 97 ? 22.781 -2.656 -16.562 1 86.94 97 ASP A O 1
ATOM 720 N N . ALA A 1 98 ? 21.5 -3.059 -14.703 1 88.12 98 ALA A N 1
ATOM 721 C CA . ALA A 1 98 ? 20.453 -2.312 -15.414 1 88.12 98 ALA A CA 1
ATOM 722 C C . ALA A 1 98 ? 19.453 -1.712 -14.438 1 88.12 98 ALA A C 1
ATOM 724 O O . ALA A 1 98 ? 19.266 -2.215 -13.328 1 88.12 98 ALA A O 1
ATOM 725 N N . LEU A 1 99 ? 18.906 -0.584 -14.812 1 87.62 99 LEU A N 1
ATOM 726 C CA . LEU A 1 99 ? 17.719 0.025 -14.234 1 87.62 99 LEU A CA 1
ATOM 727 C C . LEU A 1 99 ? 16.547 -0.03 -15.211 1 87.62 99 LEU A C 1
ATOM 729 O O . LEU A 1 99 ? 16.609 0.563 -16.297 1 87.62 99 LEU A O 1
ATOM 733 N N . THR A 1 100 ? 15.516 -0.853 -14.883 1 89.75 100 THR A N 1
ATOM 734 C CA . THR A 1 100 ? 14.398 -1.049 -15.805 1 89.75 100 THR A CA 1
ATOM 735 C C . THR A 1 100 ? 13.07 -0.805 -15.094 1 89.75 100 THR A C 1
ATOM 737 O O . THR A 1 100 ? 12.93 -1.096 -13.906 1 89.75 100 THR A O 1
ATOM 740 N N . PRO A 1 101 ? 12.141 -0.254 -15.852 1 88.94 101 PRO A N 1
ATOM 741 C CA . PRO A 1 101 ? 10.812 -0.138 -15.234 1 88.94 101 PRO A CA 1
ATOM 742 C C . PRO A 1 101 ? 10.289 -1.473 -14.719 1 88.94 101 PRO A C 1
ATOM 744 O O . PRO A 1 101 ? 10.508 -2.514 -15.344 1 88.94 101 PRO A O 1
ATOM 747 N N . LEU A 1 102 ? 9.68 -1.353 -13.555 1 87.5 102 LEU A N 1
ATOM 748 C CA . LEU A 1 102 ? 9.094 -2.566 -13.008 1 87.5 102 LEU A CA 1
ATOM 749 C C . LEU A 1 102 ? 7.965 -3.078 -13.898 1 87.5 102 LEU A C 1
ATOM 751 O O . LEU A 1 102 ? 7.055 -2.326 -14.242 1 87.5 102 LEU A O 1
ATOM 755 N N . GLY A 1 103 ? 8.102 -4.266 -14.359 1 79.62 103 GLY A N 1
ATOM 756 C CA . GLY A 1 103 ? 7.023 -4.871 -15.117 1 79.62 103 GLY A CA 1
ATOM 757 C C . GLY A 1 103 ? 5.84 -5.273 -14.266 1 79.62 103 GLY A C 1
ATOM 758 O O . GLY A 1 103 ? 5.926 -5.27 -13.031 1 79.62 103 GLY A O 1
ATOM 759 N N . PRO A 1 104 ? 4.695 -5.547 -15.094 1 76.5 104 PRO A N 1
ATOM 760 C CA . PRO A 1 104 ? 3.582 -6.09 -14.312 1 76.5 104 PRO A CA 1
ATOM 761 C C . PRO A 1 104 ? 3.955 -7.371 -13.57 1 76.5 104 PRO A C 1
ATOM 763 O O . PRO A 1 104 ? 4.723 -8.188 -14.086 1 76.5 104 PRO A O 1
ATOM 766 N N . LEU A 1 105 ? 3.436 -7.398 -12.359 1 74.19 105 LEU A N 1
ATOM 767 C CA . LEU A 1 105 ? 3.859 -8.5 -11.5 1 74.19 105 LEU A CA 1
ATOM 768 C C . LEU A 1 105 ? 3.125 -9.789 -11.867 1 74.19 105 LEU A C 1
ATOM 770 O O . LEU A 1 105 ? 3.516 -10.875 -11.438 1 74.19 105 LEU A O 1
ATOM 774 N N . ASP A 1 106 ? 2.146 -9.586 -12.734 1 72.25 106 ASP A N 1
ATOM 775 C CA . ASP A 1 106 ? 1.437 -10.781 -13.18 1 72.25 106 ASP A CA 1
ATOM 776 C C . ASP A 1 106 ? 2.105 -11.391 -14.414 1 72.25 106 ASP A C 1
ATOM 778 O O . ASP A 1 106 ? 1.633 -12.398 -14.953 1 72.25 106 ASP A O 1
ATOM 782 N N . GLY A 1 107 ? 3.129 -10.875 -14.805 1 72.44 107 GLY A N 1
ATOM 783 C CA . GLY A 1 107 ? 3.865 -11.422 -15.93 1 72.44 107 GLY A CA 1
ATOM 784 C C . GLY A 1 107 ? 3.381 -10.898 -17.266 1 72.44 107 GLY A C 1
ATOM 785 O O . GLY A 1 107 ? 3.928 -11.258 -18.312 1 72.44 107 GLY A O 1
ATOM 786 N N . SER A 1 108 ? 2.396 -10.094 -17.141 1 74.19 108 SER A N 1
ATOM 787 C CA . SER A 1 108 ? 1.916 -9.523 -18.391 1 74.19 108 SER A CA 1
ATOM 788 C C . SER A 1 108 ? 2.924 -8.539 -18.984 1 74.19 108 SER A C 1
ATOM 790 O O . SER A 1 108 ? 3.947 -8.25 -18.359 1 74.19 108 SER A O 1
ATOM 792 N N . ARG A 1 109 ? 2.666 -8.148 -20.156 1 71.19 109 ARG A N 1
ATOM 793 C CA . ARG A 1 109 ? 3.58 -7.227 -20.828 1 71.19 109 ARG A CA 1
ATOM 794 C C . ARG A 1 109 ? 3.678 -5.91 -20.062 1 71.19 109 ARG A C 1
ATOM 796 O O . ARG A 1 109 ? 2.672 -5.398 -19.562 1 71.19 109 ARG A O 1
ATOM 803 N N . PRO A 1 110 ? 4.957 -5.516 -19.922 1 68.19 110 PRO A N 1
ATOM 804 C CA . PRO A 1 110 ? 5.137 -4.223 -19.266 1 68.19 110 PRO A CA 1
ATOM 805 C C . PRO A 1 110 ? 4.422 -3.084 -19.984 1 68.19 110 PRO A C 1
ATOM 807 O O . PRO A 1 110 ? 4.379 -3.064 -21.219 1 68.19 110 PRO A O 1
ATOM 810 N N . SER A 1 111 ? 3.609 -2.424 -19.203 1 73.19 111 SER A N 1
ATOM 811 C CA . SER A 1 111 ? 3.014 -1.176 -19.672 1 73.19 111 SER A CA 1
ATOM 812 C C . SER A 1 111 ? 3.48 0.008 -18.828 1 73.19 111 SER A C 1
ATOM 814 O O . SER A 1 111 ? 4.055 -0.175 -17.75 1 73.19 111 SER A O 1
ATOM 816 N N . GLY A 1 112 ? 3.541 1.208 -19.406 1 75.44 112 GLY A N 1
ATOM 817 C CA . GLY A 1 112 ? 3.877 2.396 -18.641 1 75.44 112 GLY A CA 1
ATOM 818 C C . GLY A 1 112 ? 3.066 2.535 -17.359 1 75.44 112 GLY A C 1
ATOM 819 O O . GLY A 1 112 ? 3.592 2.953 -16.328 1 75.44 112 GLY A O 1
ATOM 820 N N . ALA A 1 113 ? 1.839 1.965 -17.359 1 77.62 113 ALA A N 1
ATOM 821 C CA . ALA A 1 113 ? 0.917 2.135 -16.234 1 77.62 113 ALA A CA 1
ATOM 822 C C . ALA A 1 113 ? 1.303 1.232 -15.07 1 77.62 113 ALA A C 1
ATOM 824 O O . ALA A 1 113 ? 0.996 1.538 -13.914 1 77.62 113 ALA A O 1
ATOM 825 N N . SER A 1 114 ? 2.033 0.182 -15.422 1 83.75 114 SER A N 1
ATOM 826 C CA . SER A 1 114 ? 2.363 -0.775 -14.375 1 83.75 114 SER A CA 1
ATOM 827 C C . SER A 1 114 ? 3.496 -0.258 -13.492 1 83.75 114 SER A C 1
ATOM 829 O O . SER A 1 114 ? 3.654 -0.701 -12.352 1 83.75 114 SER A O 1
ATOM 831 N N . SER A 1 115 ? 4.191 0.685 -14.023 1 90.94 115 SER A N 1
ATOM 832 C CA . SER A 1 115 ? 5.359 1.104 -13.258 1 90.94 115 SER A CA 1
ATOM 833 C C . SER A 1 115 ? 5.336 2.605 -12.984 1 90.94 115 SER A C 1
ATOM 835 O O . SER A 1 115 ? 6.238 3.141 -12.344 1 90.94 115 SER A O 1
ATOM 837 N N . THR A 1 116 ? 4.32 3.246 -13.5 1 91.88 116 THR A N 1
ATOM 838 C CA . THR A 1 116 ? 4.305 4.703 -13.414 1 91.88 116 THR A CA 1
ATOM 839 C C . THR A 1 116 ? 2.98 5.195 -12.836 1 91.88 116 THR A C 1
ATOM 841 O O . THR A 1 116 ? 1.916 4.676 -13.18 1 91.88 116 THR A O 1
ATOM 844 N N . SER A 1 117 ? 3.066 6.145 -12.016 1 92.56 117 SER A N 1
ATOM 845 C CA . SER A 1 117 ? 1.884 6.797 -11.469 1 92.56 117 SER A CA 1
ATOM 846 C C . SER A 1 117 ? 2.008 8.32 -11.547 1 92.56 117 SER A C 1
ATOM 848 O O . SER A 1 117 ? 3.076 8.875 -11.281 1 92.56 117 SER A O 1
ATOM 850 N N . THR A 1 118 ? 0.889 8.953 -11.984 1 93.38 118 THR A N 1
ATOM 851 C CA . THR A 1 118 ? 0.836 10.406 -11.984 1 93.38 118 THR A CA 1
ATOM 852 C C . THR A 1 118 ? 0.034 10.922 -10.789 1 93.38 118 THR A C 1
ATOM 854 O O . THR A 1 118 ? -0.236 12.117 -10.688 1 93.38 118 THR A O 1
ATOM 857 N N . ARG A 1 119 ? -0.368 10 -9.945 1 92.56 119 ARG A N 1
ATOM 858 C CA . ARG A 1 119 ? -1.141 10.344 -8.758 1 92.56 119 ARG A CA 1
ATOM 859 C C . ARG A 1 119 ? -0.553 9.68 -7.516 1 92.56 119 ARG A C 1
ATOM 861 O O . ARG A 1 119 ? -0.013 8.578 -7.59 1 92.56 119 ARG A O 1
ATOM 868 N N . ARG A 1 120 ? -0.696 10.398 -6.461 1 94.81 120 ARG A N 1
ATOM 869 C CA . ARG A 1 120 ? -0.324 9.906 -5.137 1 94.81 120 ARG A CA 1
ATOM 870 C C . ARG A 1 120 ? -1.427 10.18 -4.121 1 94.81 120 ARG A C 1
ATOM 872 O O . ARG A 1 120 ? -2.096 11.211 -4.188 1 94.81 120 ARG A O 1
ATOM 879 N N . ILE A 1 121 ? -1.656 9.203 -3.291 1 96.94 121 ILE A N 1
ATOM 880 C CA . ILE A 1 121 ? -2.588 9.469 -2.201 1 96.94 121 ILE A CA 1
ATOM 881 C C . ILE A 1 121 ? -1.811 9.82 -0.932 1 96.94 121 ILE A C 1
ATOM 883 O O . ILE A 1 121 ? -1.037 9 -0.428 1 96.94 121 ILE A O 1
ATOM 887 N N . THR A 1 122 ? -1.981 11.031 -0.456 1 95.06 122 THR A N 1
ATOM 888 C CA . THR A 1 122 ? -1.336 11.469 0.777 1 95.06 122 THR A CA 1
ATOM 889 C C . THR A 1 122 ? -2.312 11.406 1.948 1 95.06 122 THR A C 1
ATOM 891 O O . THR A 1 122 ? -3.396 11.992 1.89 1 95.06 122 THR A O 1
ATOM 894 N N . PHE A 1 123 ? -1.868 10.695 3.014 1 95.12 123 PHE A N 1
ATOM 895 C CA . PHE A 1 123 ? -2.742 10.523 4.168 1 95.12 123 PHE A CA 1
ATOM 896 C C . PHE A 1 123 ? -2.297 11.414 5.32 1 95.12 123 PHE A C 1
ATOM 898 O O . PHE A 1 123 ? -1.105 11.484 5.633 1 95.12 123 PHE A O 1
ATOM 905 N N . THR A 1 124 ? -3.299 12.031 5.895 1 93.5 124 THR A N 1
ATOM 906 C CA . THR A 1 124 ? -3.084 12.883 7.059 1 93.5 124 THR A CA 1
ATOM 907 C C . THR A 1 124 ? -4.004 12.477 8.203 1 93.5 124 THR A C 1
ATOM 909 O O . THR A 1 124 ? -5.16 12.109 7.98 1 93.5 124 THR A O 1
ATOM 912 N N . PRO A 1 125 ? -3.479 12.492 9.445 1 93.25 125 PRO A N 1
ATOM 913 C CA . PRO A 1 125 ? -4.293 12.086 10.586 1 93.25 125 PRO A CA 1
ATOM 914 C C . PRO A 1 125 ? -5.598 12.867 10.695 1 93.25 125 PRO A C 1
ATOM 916 O O . PRO A 1 125 ? -5.645 14.047 10.328 1 93.25 125 PRO A O 1
ATOM 919 N N . ALA A 1 126 ? -6.648 12.125 11.172 1 93.69 126 ALA A N 1
ATOM 920 C CA . ALA A 1 126 ? -7.973 12.734 11.273 1 93.69 126 ALA A CA 1
ATOM 921 C C . ALA A 1 126 ? -8.617 12.406 12.625 1 93.69 126 ALA A C 1
ATOM 923 O O . ALA A 1 126 ? -8.234 11.438 13.281 1 93.69 126 ALA A O 1
ATOM 924 N N . ARG A 1 127 ? -9.445 13.312 13.07 1 87.25 127 ARG A N 1
ATOM 925 C CA . ARG A 1 127 ? -10.227 13.094 14.289 1 87.25 127 ARG A CA 1
ATOM 926 C C . ARG A 1 127 ? -11.711 13.328 14.031 1 87.25 127 ARG A C 1
ATOM 928 O O . ARG A 1 127 ? -12.086 14.094 13.141 1 87.25 127 ARG A O 1
ATOM 935 N N . ARG A 1 128 ? -12.422 12.547 14.758 1 82.75 128 ARG A N 1
ATOM 936 C CA . ARG A 1 128 ? -13.867 12.727 14.633 1 82.75 128 ARG A CA 1
ATOM 937 C C . ARG A 1 128 ? -14.312 14.023 15.297 1 82.75 128 ARG A C 1
ATOM 939 O O . ARG A 1 128 ? -13.914 14.32 16.422 1 82.75 128 ARG A O 1
ATOM 946 N N . THR A 1 129 ? -14.773 14.977 14.523 1 75.25 129 THR A N 1
ATOM 947 C CA . THR A 1 129 ? -15.289 16.203 15.117 1 75.25 129 THR A CA 1
ATOM 948 C C . THR A 1 129 ? -16.703 15.992 15.641 1 75.25 129 THR A C 1
ATOM 950 O O . THR A 1 129 ? -17.516 15.328 15 1 75.25 129 THR A O 1
ATOM 953 N N . THR A 1 130 ? -16.906 15.625 16.844 1 61.94 130 THR A N 1
ATOM 954 C CA . THR A 1 130 ? -18.25 15.648 17.391 1 61.94 130 THR A CA 1
ATOM 955 C C . THR A 1 130 ? -18.953 16.969 17.062 1 61.94 130 THR A C 1
ATOM 957 O O . THR A 1 130 ? -18.531 18.031 17.5 1 61.94 130 THR A O 1
ATOM 960 N N . HIS A 1 131 ? -19.078 17.188 15.844 1 53.75 131 HIS A N 1
ATOM 961 C CA . HIS A 1 131 ? -19.875 18.391 15.633 1 53.75 131 HIS A CA 1
ATOM 962 C C . HIS A 1 131 ? -21.109 18.391 16.531 1 53.75 131 HIS A C 1
ATOM 964 O O . HIS A 1 131 ? -21.969 17.531 16.391 1 53.75 131 HIS A O 1
ATOM 970 N N . GLN A 1 132 ? -20.953 18.688 17.719 1 47.91 132 GLN A N 1
ATOM 971 C CA . GLN A 1 132 ? -22.156 19.094 18.422 1 47.91 132 GLN A CA 1
ATOM 972 C C . GLN A 1 132 ? -23.031 20 17.562 1 47.91 132 GLN A C 1
ATOM 974 O O . GLN A 1 132 ? -22.594 21.094 17.188 1 47.91 132 GLN A O 1
ATOM 979 N N . VAL A 1 133 ? -23.609 19.438 16.531 1 47.31 133 VAL A N 1
ATOM 980 C CA . VAL A 1 133 ? -24.625 20.297 15.914 1 47.31 133 VAL A CA 1
ATOM 981 C C . VAL A 1 133 ? -25.172 21.281 16.953 1 47.31 133 VAL A C 1
ATOM 983 O O . VAL A 1 133 ? -25.672 20.875 18 1 47.31 133 VAL A O 1
ATOM 986 N N . PRO A 1 134 ? -24.562 22.422 17 1 46.16 134 PRO A N 1
ATOM 987 C CA . PRO A 1 134 ? -25.203 23.344 17.938 1 46.16 134 PRO A CA 1
ATOM 988 C C . PRO A 1 134 ? -26.719 23.172 18.016 1 46.16 134 PRO A C 1
ATOM 990 O O . PRO A 1 134 ? -27.344 22.891 16.984 1 46.16 134 PRO A O 1
ATOM 993 N N . ALA A 1 135 ? -27.203 22.781 19.125 1 44.09 135 ALA A N 1
ATOM 994 C CA . ALA A 1 135 ? -28.656 22.781 19.266 1 44.09 135 ALA A CA 1
ATOM 995 C C . ALA A 1 135 ? -29.297 23.906 18.453 1 44.09 135 ALA A C 1
ATOM 997 O O . ALA A 1 135 ? -28.797 25.031 18.453 1 44.09 135 ALA A O 1
ATOM 998 N N . PRO A 1 136 ? -29.891 23.469 17.344 1 42.12 136 PRO A N 1
ATOM 999 C CA . PRO A 1 136 ? -30.562 24.594 16.688 1 42.12 136 PRO A CA 1
ATOM 1000 C C . PRO A 1 136 ? -31 25.672 17.672 1 42.12 136 PRO A C 1
ATOM 1002 O O . PRO A 1 136 ? -31.641 25.359 18.688 1 42.12 136 PRO A O 1
ATOM 1005 N N . GLU A 1 137 ? -30.125 26.578 17.938 1 42.97 137 GLU A N 1
ATOM 1006 C CA . GLU A 1 137 ? -30.703 27.672 18.719 1 42.97 137 GLU A CA 1
ATOM 1007 C C . GLU A 1 137 ? -32.156 27.906 18.328 1 42.97 137 GLU A C 1
ATOM 1009 O O . GLU A 1 137 ? -32.438 28.234 17.188 1 42.97 137 GLU A O 1
ATOM 1014 N N . VAL A 1 138 ? -33 26.969 18.781 1 39.06 138 VAL A N 1
ATOM 1015 C CA . VAL A 1 138 ? -34.406 27.344 18.656 1 39.06 138 VAL A CA 1
ATOM 1016 C C . VAL A 1 138 ? -34.562 28.844 18.797 1 39.06 138 VAL A C 1
ATOM 1018 O O . VAL A 1 138 ? -34.188 29.422 19.828 1 39.06 138 VAL A O 1
ATOM 1021 N N . GLU A 1 139 ? -34.125 29.547 17.734 1 38.78 139 GLU A N 1
ATOM 1022 C CA . GLU A 1 139 ? -34.594 30.922 17.812 1 38.78 139 GLU A CA 1
ATOM 1023 C C . GLU A 1 139 ? -35.938 30.984 18.531 1 38.78 139 GLU A C 1
ATOM 1025 O O . GLU A 1 139 ? -36.906 30.328 18.125 1 38.78 139 GLU A O 1
ATOM 1030 N N . GLU A 1 140 ? -35.844 30.875 19.891 1 40.59 140 GLU A N 1
ATOM 1031 C CA . GLU A 1 140 ? -37.062 31.297 20.594 1 40.59 140 GLU A CA 1
ATOM 1032 C C . GLU A 1 140 ? -37.781 32.406 19.828 1 40.59 140 GLU A C 1
ATOM 1034 O O . GLU A 1 140 ? -37.406 33.594 19.953 1 40.59 140 GLU A O 1
ATOM 1039 N N . GLU A 1 141 ? -37.719 32.312 18.453 1 38.03 141 GLU A N 1
ATOM 1040 C CA . GLU A 1 141 ? -38.594 33.312 17.812 1 38.03 141 GLU A CA 1
ATOM 1041 C C . GLU A 1 141 ? -39.844 33.531 18.625 1 38.03 141 GLU A C 1
ATOM 1043 O O . GLU A 1 141 ? -40.281 32.656 19.391 1 38.03 141 GLU A O 1
ATOM 1048 N N . ASP A 1 142 ? -40.344 34.781 18.5 1 40.38 142 ASP A N 1
ATOM 1049 C CA . ASP A 1 142 ? -41.438 35.531 19.125 1 40.38 142 ASP A CA 1
ATOM 1050 C C . ASP A 1 142 ? -42.688 34.656 19.172 1 40.38 142 ASP A C 1
ATOM 1052 O O . ASP A 1 142 ? -43.219 34.281 18.125 1 40.38 142 ASP A O 1
ATOM 1056 N N . MET A 1 143 ? -42.688 33.625 20.094 1 39.72 143 MET A N 1
ATOM 1057 C CA . MET A 1 143 ? -44.031 33.094 20.344 1 39.72 143 MET A CA 1
ATOM 1058 C C . MET A 1 143 ? -45.094 34.188 20.094 1 39.72 143 MET A C 1
ATOM 1060 O O . MET A 1 143 ? -45 35.281 20.656 1 39.72 143 MET A O 1
ATOM 1064 N N . PRO A 1 144 ? -45.562 34.25 18.812 1 39.66 144 PRO A N 1
ATOM 1065 C CA . PRO A 1 144 ? -46.625 35.25 18.688 1 39.66 144 PRO A CA 1
ATOM 1066 C C . PRO A 1 144 ? -47.5 35.344 19.922 1 39.66 144 PRO A C 1
ATOM 1068 O O . PRO A 1 144 ? -47.719 34.344 20.609 1 39.66 144 PRO A O 1
ATOM 1071 N N . LEU A 1 145 ? -47.5 36.469 20.641 1 35.75 145 LEU A N 1
ATOM 1072 C CA . LEU A 1 145 ? -48.375 36.812 21.75 1 35.75 145 LEU A CA 1
ATOM 1073 C C . LEU A 1 145 ? -49.75 36.156 21.609 1 35.75 145 LEU A C 1
ATOM 1075 O O . LEU A 1 145 ? -50.344 36.188 20.531 1 35.75 145 LEU A O 1
ATOM 1079 N N . ALA A 1 146 ? -49.969 35.031 22.266 1 37.75 146 ALA A N 1
ATOM 1080 C CA . ALA A 1 146 ? -51.281 34.406 22.391 1 37.75 146 ALA A CA 1
ATOM 1081 C C . ALA A 1 146 ? -52.375 35.469 22.281 1 37.75 146 ALA A C 1
ATOM 1083 O O . ALA A 1 146 ? -52.281 36.562 22.875 1 37.75 146 ALA A O 1
ATOM 1084 N N . TRP A 1 147 ? -53.094 35.5 21.062 1 38.66 147 TRP A N 1
ATOM 1085 C CA . TRP A 1 147 ? -54.312 36.281 20.859 1 38.66 147 TRP A CA 1
ATOM 1086 C C . TRP A 1 147 ? -55.125 36.344 22.156 1 38.66 147 TRP A C 1
ATOM 1088 O O . TRP A 1 147 ? -55.531 35.312 22.688 1 38.66 147 TRP A O 1
ATOM 1098 N N . GLN A 1 148 ? -54.75 37.125 23.078 1 39.62 148 GLN A N 1
ATOM 1099 C CA . GLN A 1 148 ? -55.531 37.406 24.266 1 39.62 148 GLN A CA 1
ATOM 1100 C C . GLN A 1 148 ? -56.969 37.75 23.906 1 39.62 148 GLN A C 1
ATOM 1102 O O . GLN A 1 148 ? -57.219 38.594 23.047 1 39.62 148 GLN A O 1
ATOM 1107 N N . ALA A 1 149 ? -57.875 36.719 23.938 1 41.75 149 ALA A N 1
ATOM 1108 C CA . ALA A 1 149 ? -59.312 36.875 23.75 1 41.75 149 ALA A CA 1
ATOM 1109 C C . ALA A 1 149 ? -59.781 38.188 24.344 1 41.75 149 ALA A C 1
ATOM 1111 O O . ALA A 1 149 ? -59.375 38.562 25.453 1 41.75 149 ALA A O 1
ATOM 1112 N N . PRO A 1 150 ? -60.156 39.125 23.531 1 40.81 150 PRO A N 1
ATOM 1113 C CA . PRO A 1 150 ? -60.75 40.312 24.109 1 40.81 150 PRO A CA 1
ATOM 1114 C C . PRO A 1 150 ? -61.688 40 25.266 1 40.81 150 PRO A C 1
ATOM 1116 O O . PRO A 1 150 ? -62.469 39.062 25.188 1 40.81 150 PRO A O 1
ATOM 1119 N N . VAL A 1 151 ? -61.344 40.344 26.453 1 37.34 151 VAL A N 1
ATOM 1120 C CA . VAL A 1 151 ? -62.344 40.344 27.5 1 37.34 151 VAL A CA 1
ATOM 1121 C C . VAL A 1 151 ? -63.531 41.219 27.094 1 37.34 151 VAL A C 1
ATOM 1123 O O . VAL A 1 151 ? -63.344 42.312 26.531 1 37.34 151 VAL A O 1
ATOM 1126 N N . MET B 1 1 ? -27.219 0.495 2.342 1 27.42 1 MET B N 1
ATOM 1127 C CA . MET B 1 1 ? -26.016 1.178 1.879 1 27.42 1 MET B CA 1
ATOM 1128 C C . MET B 1 1 ? -24.984 1.257 2.99 1 27.42 1 MET B C 1
ATOM 1130 O O . MET B 1 1 ? -25.297 1.605 4.125 1 27.42 1 MET B O 1
ATOM 1134 N N . ALA B 1 2 ? -23.953 0.495 2.916 1 35.47 2 ALA B N 1
ATOM 1135 C CA . ALA B 1 2 ? -23 0.51 4.02 1 35.47 2 ALA B CA 1
ATOM 1136 C C . ALA B 1 2 ? -22.578 1.937 4.363 1 35.47 2 ALA B C 1
ATOM 1138 O O . ALA B 1 2 ? -22.438 2.779 3.473 1 35.47 2 ALA B O 1
ATOM 1139 N N . ALA B 1 3 ? -22.891 2.406 5.461 1 44.56 3 ALA B N 1
ATOM 1140 C CA . ALA B 1 3 ? -22.562 3.746 5.941 1 44.56 3 ALA B CA 1
ATOM 1141 C C . ALA B 1 3 ? -21.094 4.098 5.633 1 44.56 3 ALA B C 1
ATOM 1143 O O . ALA B 1 3 ? -20.234 3.221 5.637 1 44.56 3 ALA B O 1
ATOM 1144 N N . PRO B 1 4 ? -21 5.273 4.953 1 49.59 4 PRO B N 1
ATOM 1145 C CA . PRO B 1 4 ? -19.625 5.621 4.617 1 49.59 4 PRO B CA 1
ATOM 1146 C C . PRO B 1 4 ? -18.703 5.629 5.84 1 49.59 4 PRO B C 1
ATOM 1148 O O . PRO B 1 4 ? -19.125 6 6.938 1 49.59 4 PRO B O 1
ATOM 1151 N N . VAL B 1 5 ? -17.844 4.785 5.852 1 52.47 5 VAL B N 1
ATOM 1152 C CA . VAL B 1 5 ? -16.906 4.734 6.973 1 52.47 5 VAL B CA 1
ATOM 1153 C C . VAL B 1 5 ? -16.531 6.152 7.391 1 52.47 5 VAL B C 1
ATOM 1155 O O . VAL B 1 5 ? -16.453 6.457 8.586 1 52.47 5 VAL B O 1
ATOM 1158 N N . VAL B 1 6 ? -16.141 7.016 6.375 1 56.34 6 VAL B N 1
ATOM 1159 C CA . VAL B 1 6 ? -15.812 8.406 6.695 1 56.34 6 VAL B CA 1
ATOM 1160 C C . VAL B 1 6 ? -16.984 9.305 6.312 1 56.34 6 VAL B C 1
ATOM 1162 O O . VAL B 1 6 ? -17.5 9.227 5.191 1 56.34 6 VAL B O 1
ATOM 1165 N N . ASP B 1 7 ? -17.609 9.758 7.262 1 63.91 7 ASP B N 1
ATOM 1166 C CA . ASP B 1 7 ? -18.656 10.75 6.992 1 63.91 7 ASP B CA 1
ATOM 1167 C C . ASP B 1 7 ? -18.188 12.156 7.387 1 63.91 7 ASP B C 1
ATOM 1169 O O . ASP B 1 7 ? -17.016 12.359 7.68 1 63.91 7 ASP B O 1
ATOM 1173 N N . ALA B 1 8 ? -18.938 13.18 7.078 1 67.12 8 ALA B N 1
ATOM 1174 C CA . ALA B 1 8 ? -18.656 14.602 7.238 1 67.12 8 ALA B CA 1
ATOM 1175 C C . ALA B 1 8 ? -18.188 14.914 8.664 1 67.12 8 ALA B C 1
ATOM 1177 O O . ALA B 1 8 ? -17.719 16.016 8.938 1 67.12 8 ALA B O 1
ATOM 1178 N N . SER B 1 9 ? -18.125 13.852 9.484 1 77.38 9 SER B N 1
ATOM 1179 C CA . SER B 1 9 ? -17.766 14.133 10.875 1 77.38 9 SER B CA 1
ATOM 1180 C C . SER B 1 9 ? -16.266 14 11.094 1 77.38 9 SER B C 1
ATOM 1182 O O . SER B 1 9 ? -15.742 14.391 12.141 1 77.38 9 SER B O 1
ATOM 1184 N N . TRP B 1 10 ? -15.539 13.594 10.141 1 80.31 10 TRP B N 1
ATOM 1185 C CA . TRP B 1 10 ? -14.094 13.477 10.289 1 80.31 10 TRP B CA 1
ATOM 1186 C C . TRP B 1 10 ? -13.375 14.688 9.711 1 80.31 10 TRP B C 1
ATOM 1188 O O . TRP B 1 10 ? -13.727 15.164 8.625 1 80.31 10 TRP B O 1
ATOM 1198 N N . GLU B 1 11 ? -12.398 15.258 10.57 1 80.81 11 GLU B N 1
ATOM 1199 C CA . GLU B 1 11 ? -11.633 16.406 10.102 1 80.81 11 GLU B CA 1
ATOM 1200 C C . GLU B 1 11 ? -10.133 16.172 10.234 1 80.81 11 GLU B C 1
ATOM 1202 O O . GLU B 1 11 ? -9.672 15.617 11.234 1 80.81 11 GLU B O 1
ATOM 1207 N N . ARG B 1 12 ? -9.5 16.578 9.18 1 84.19 12 ARG B N 1
ATOM 1208 C CA . ARG B 1 12 ? -8.039 16.484 9.203 1 84.19 12 ARG B CA 1
ATOM 1209 C C . ARG B 1 12 ? -7.457 17.312 10.344 1 84.19 12 ARG B C 1
ATOM 1211 O O . ARG B 1 12 ? -7.926 18.406 10.617 1 84.19 12 ARG B O 1
ATOM 1218 N N . VAL B 1 13 ? -6.59 16.672 11.109 1 76.38 13 VAL B N 1
ATOM 1219 C CA . VAL B 1 13 ? -5.922 17.375 12.195 1 76.38 13 VAL B CA 1
ATOM 1220 C C . VAL B 1 13 ? -4.703 18.125 11.656 1 76.38 13 VAL B C 1
ATOM 1222 O O . VAL B 1 13 ? -3.85 17.547 10.992 1 76.38 13 VAL B O 1
ATOM 1225 N N . ASP B 1 14 ? -4.883 19.297 11.203 1 59.12 14 ASP B N 1
ATOM 1226 C CA . ASP B 1 14 ? -3.785 20.109 10.688 1 59.12 14 ASP B CA 1
ATOM 1227 C C . ASP B 1 14 ? -2.508 19.891 11.492 1 59.12 14 ASP B C 1
ATOM 1229 O O . ASP B 1 14 ? -1.406 19.922 10.938 1 59.12 14 ASP B O 1
ATOM 1233 N N . ALA B 1 15 ? -2.635 20.016 12.812 1 56.5 15 ALA B N 1
ATOM 1234 C CA . ALA B 1 15 ? -1.488 20.438 13.609 1 56.5 15 ALA B CA 1
ATOM 1235 C C . ALA B 1 15 ? -0.561 19.266 13.906 1 56.5 15 ALA B C 1
ATOM 1237 O O . ALA B 1 15 ? -0.295 18.953 15.07 1 56.5 15 ALA B O 1
ATOM 1238 N N . PHE B 1 16 ? -0.719 18.297 13.234 1 51.53 16 PHE B N 1
ATOM 1239 C CA . PHE B 1 16 ? 0.211 17.406 13.914 1 51.53 16 PHE B CA 1
ATOM 1240 C C . PHE B 1 16 ? 1.629 17.969 13.859 1 51.53 16 PHE B C 1
ATOM 1242 O O . PHE B 1 16 ? 2.227 18.062 12.789 1 51.53 16 PHE B O 1
ATOM 1249 N N . GLU B 1 17 ? 1.878 19.016 14.695 1 50.72 17 GLU B N 1
ATOM 1250 C CA . GLU B 1 17 ? 3.275 19.391 14.875 1 50.72 17 GLU B CA 1
ATOM 1251 C C . GLU B 1 17 ? 4.102 18.219 15.391 1 50.72 17 GLU B C 1
ATOM 1253 O O . GLU B 1 17 ? 3.777 17.625 16.422 1 50.72 17 GLU B O 1
ATOM 1258 N N . PRO B 1 18 ? 4.719 17.766 14.547 1 49.84 18 PRO B N 1
ATOM 1259 C CA . PRO B 1 18 ? 5.586 16.766 15.18 1 49.84 18 PRO B CA 1
ATOM 1260 C C . PRO B 1 18 ? 6.164 17.234 16.5 1 49.84 18 PRO B C 1
ATOM 1262 O O . PRO B 1 18 ? 6.336 18.438 16.703 1 49.84 18 PRO B O 1
ATOM 1265 N N . PRO B 1 19 ? 6.062 16.5 17.531 1 46.12 19 PRO B N 1
ATOM 1266 C CA . PRO B 1 19 ? 6.68 16.969 18.766 1 46.12 19 PRO B CA 1
ATOM 1267 C C . PRO B 1 19 ? 8.023 17.656 18.547 1 46.12 19 PRO B C 1
ATOM 1269 O O . PRO B 1 19 ? 8.727 17.344 17.578 1 46.12 19 PRO B O 1
ATOM 1272 N N . PRO B 1 20 ? 8.148 18.781 19.047 1 44.41 20 PRO B N 1
ATOM 1273 C CA . PRO B 1 20 ? 9.438 19.469 18.922 1 44.41 20 PRO B CA 1
ATOM 1274 C C . PRO B 1 20 ? 10.633 18.516 19.078 1 44.41 20 PRO B C 1
ATOM 1276 O O . PRO B 1 20 ? 10.602 17.625 19.922 1 44.41 20 PRO B O 1
ATOM 1279 N N . MET B 1 21 ? 11.359 18.297 18 1 42.28 21 MET B N 1
ATOM 1280 C CA . MET B 1 21 ? 12.625 17.594 18.188 1 42.28 21 MET B CA 1
ATOM 1281 C C . MET B 1 21 ? 13.367 18.156 19.406 1 42.28 21 MET B C 1
ATOM 1283 O O . MET B 1 21 ? 13.688 19.344 19.453 1 42.28 21 MET B O 1
ATOM 1287 N N . GLU B 1 22 ? 13.023 17.844 20.531 1 41.88 22 GLU B N 1
ATOM 1288 C CA . GLU B 1 22 ? 13.914 18.297 21.594 1 41.88 22 GLU B CA 1
ATOM 1289 C C . GLU B 1 22 ? 15.359 18.391 21.109 1 41.88 22 GLU B C 1
ATOM 1291 O O . GLU B 1 22 ? 15.859 17.453 20.469 1 41.88 22 GLU B O 1
ATOM 1296 N N . GLN B 1 23 ? 15.945 19.516 20.75 1 37.94 23 GLN B N 1
ATOM 1297 C CA . GLN B 1 23 ? 17.344 19.844 20.5 1 37.94 23 GLN B CA 1
ATOM 1298 C C . GLN B 1 23 ? 18.266 19.141 21.484 1 37.94 23 GLN B C 1
ATOM 1300 O O . GLN B 1 23 ? 19.438 19.516 21.625 1 37.94 23 GLN B O 1
ATOM 1305 N N . GLU B 1 24 ? 17.906 18.609 22.703 1 41.09 24 GLU B N 1
ATOM 1306 C CA . GLU B 1 24 ? 19.078 18.234 23.484 1 41.09 24 GLU B CA 1
ATOM 1307 C C . GLU B 1 24 ? 20.141 17.547 22.625 1 41.09 24 GLU B C 1
ATOM 1309 O O . GLU B 1 24 ? 19.812 17.031 21.547 1 41.09 24 GLU B O 1
ATOM 1314 N N . GLY B 1 25 ? 21.547 17.594 22.953 1 42.12 25 GLY B N 1
ATOM 1315 C CA . GLY B 1 25 ? 22.859 17.172 22.484 1 42.12 25 GLY B CA 1
ATOM 1316 C C . GLY B 1 25 ? 22.844 15.789 21.859 1 42.12 25 GLY B C 1
ATOM 1317 O O . GLY B 1 25 ? 23.891 15.289 21.422 1 42.12 25 GLY B O 1
ATOM 1318 N N . ALA B 1 26 ? 22.219 14.797 22.516 1 40.56 26 ALA B N 1
ATOM 1319 C CA . ALA B 1 26 ? 22.531 13.453 22.031 1 40.56 26 ALA B CA 1
ATOM 1320 C C . ALA B 1 26 ? 22.062 13.258 20.594 1 40.56 26 ALA B C 1
ATOM 1322 O O . ALA B 1 26 ? 20.891 13.492 20.297 1 40.56 26 ALA B O 1
ATOM 1323 N N . TRP B 1 27 ? 22.75 13.609 19.5 1 43 27 TRP B N 1
ATOM 1324 C CA . TRP B 1 27 ? 22.703 13.094 18.125 1 43 27 TRP B CA 1
ATOM 1325 C C . TRP B 1 27 ? 21.938 11.773 18.078 1 43 27 TRP B C 1
ATOM 1327 O O . TRP B 1 27 ? 22.531 10.695 18.219 1 43 27 TRP B O 1
ATOM 1337 N N . GLU B 1 28 ? 21.016 11.594 18.922 1 43.97 28 GLU B N 1
ATOM 1338 C CA . GLU B 1 28 ? 20.375 10.312 18.672 1 43.97 28 GLU B CA 1
ATOM 1339 C C . GLU B 1 28 ? 20.031 10.148 17.188 1 43.97 28 GLU B C 1
ATOM 1341 O O . GLU B 1 28 ? 19.547 11.078 16.547 1 43.97 28 GLU B O 1
ATOM 1346 N N . LEU B 1 29 ? 20.828 9.445 16.422 1 43.53 29 LEU B N 1
ATOM 1347 C CA . LEU B 1 29 ? 20.578 8.914 15.086 1 43.53 29 LEU B CA 1
ATOM 1348 C C . LEU B 1 29 ? 19.094 8.695 14.844 1 43.53 29 LEU B C 1
ATOM 1350 O O . LEU B 1 29 ? 18.5 7.746 15.367 1 43.53 29 LEU B O 1
ATOM 1354 N N . VAL B 1 30 ? 18.344 9.68 15.094 1 47.47 30 VAL B N 1
ATOM 1355 C CA . VAL B 1 30 ? 16.969 9.461 14.648 1 47.47 30 VAL B CA 1
ATOM 1356 C C . VAL B 1 30 ? 16.969 8.617 13.375 1 47.47 30 VAL B C 1
ATOM 1358 O O . VAL B 1 30 ? 17.469 9.062 12.336 1 47.47 30 VAL B O 1
ATOM 1361 N N . GLU B 1 31 ? 17.266 7.359 13.461 1 51 31 GLU B N 1
ATOM 1362 C CA . GLU B 1 31 ? 17.125 6.43 12.344 1 51 31 GLU B CA 1
ATOM 1363 C C . GLU B 1 31 ? 15.922 6.793 11.469 1 51 31 GLU B C 1
ATOM 1365 O O . GLU B 1 31 ? 14.812 6.977 11.977 1 51 31 GLU B O 1
ATOM 1370 N N . ASP B 1 32 ? 16.172 7.676 10.484 1 54.44 32 ASP B N 1
ATOM 1371 C CA . ASP B 1 32 ? 15.18 7.953 9.445 1 54.44 32 ASP B CA 1
ATOM 1372 C C . ASP B 1 32 ? 14.289 6.738 9.195 1 54.44 32 ASP B C 1
ATOM 1374 O O . ASP B 1 32 ? 14.773 5.695 8.742 1 54.44 32 ASP B O 1
ATOM 1378 N N . THR B 1 33 ? 13.141 6.559 9.867 1 63.62 33 THR B N 1
ATOM 1379 C CA . THR B 1 33 ? 12.297 5.367 9.938 1 63.62 33 THR B CA 1
ATOM 1380 C C . THR B 1 33 ? 11.438 5.246 8.688 1 63.62 33 THR B C 1
ATOM 1382 O O . THR B 1 33 ? 10.609 4.336 8.586 1 63.62 33 THR B O 1
ATOM 1385 N N . SER B 1 34 ? 11.758 6.145 7.621 1 76.62 34 SER B N 1
ATOM 1386 C CA . SER B 1 34 ? 10.883 5.98 6.465 1 76.62 34 SER B CA 1
ATOM 1387 C C . SER B 1 34 ? 11.266 4.746 5.652 1 76.62 34 SER B C 1
ATOM 1389 O O . SER B 1 34 ? 12.453 4.473 5.453 1 76.62 34 SER B O 1
ATOM 1391 N N . GLU B 1 35 ? 10.359 3.963 5.445 1 87 35 GLU B N 1
ATOM 1392 C CA . GLU B 1 35 ? 10.586 2.752 4.66 1 87 35 GLU B CA 1
ATOM 1393 C C . GLU B 1 35 ? 9.641 2.686 3.463 1 87 35 GLU B C 1
ATOM 1395 O O . GLU B 1 35 ? 8.492 3.127 3.547 1 87 35 GLU B O 1
ATOM 1400 N N . LEU B 1 36 ? 10.203 2.242 2.377 1 91.75 36 LEU B N 1
ATOM 1401 C CA . LEU B 1 36 ? 9.391 1.902 1.214 1 91.75 36 LEU B CA 1
ATOM 1402 C C . LEU B 1 36 ? 9.008 0.427 1.231 1 91.75 36 LEU B C 1
ATOM 1404 O O . LEU B 1 36 ? 9.875 -0.444 1.317 1 91.75 36 LEU B O 1
ATOM 1408 N N . ILE B 1 37 ? 7.758 0.144 1.243 1 93.06 37 ILE B N 1
ATOM 1409 C CA . ILE B 1 37 ? 7.25 -1.221 1.145 1 93.06 37 ILE B CA 1
ATOM 1410 C C . ILE B 1 37 ? 6.5 -1.397 -0.172 1 93.06 37 ILE B C 1
ATOM 1412 O O . ILE B 1 37 ? 5.629 -0.59 -0.511 1 93.06 37 ILE B O 1
ATOM 1416 N N . VAL B 1 38 ? 6.867 -2.434 -0.934 1 93.56 38 VAL B N 1
ATOM 1417 C CA . VAL B 1 38 ? 6.219 -2.756 -2.201 1 93.56 38 VAL B CA 1
ATOM 1418 C C . VAL B 1 38 ? 5.312 -3.971 -2.023 1 93.56 38 VAL B C 1
ATOM 1420 O O . VAL B 1 38 ? 5.77 -5.039 -1.611 1 93.56 38 VAL B O 1
ATOM 1423 N N . LEU B 1 39 ? 4.059 -3.799 -2.27 1 95.69 39 LEU B N 1
ATOM 1424 C CA . LEU B 1 39 ? 3.062 -4.863 -2.219 1 95.69 39 LEU B CA 1
ATOM 1425 C C . LEU B 1 39 ? 2.656 -5.297 -3.623 1 95.69 39 LEU B C 1
ATOM 1427 O O . LEU B 1 39 ? 2.188 -4.477 -4.418 1 95.69 39 LEU B O 1
ATOM 1431 N N . ASP B 1 40 ? 2.863 -6.574 -3.873 1 93.12 40 ASP B N 1
ATOM 1432 C CA . ASP B 1 40 ? 2.451 -7.156 -5.145 1 93.12 40 ASP B CA 1
ATOM 1433 C C . ASP B 1 40 ? 1.086 -7.832 -5.023 1 93.12 40 ASP B C 1
ATOM 1435 O O . ASP B 1 40 ? 0.961 -8.883 -4.395 1 93.12 40 ASP B O 1
ATOM 1439 N N . LEU B 1 41 ? 0.121 -7.156 -5.727 1 93.06 41 LEU B N 1
ATOM 1440 C CA . LEU B 1 41 ? -1.255 -7.641 -5.699 1 93.06 41 LEU B CA 1
ATOM 1441 C C . LEU B 1 41 ? -1.712 -8.062 -7.09 1 93.06 41 LEU B C 1
ATOM 1443 O O . LEU B 1 41 ? -2.895 -7.945 -7.422 1 93.06 41 LEU B O 1
ATOM 1447 N N . ALA B 1 42 ? -0.84 -8.469 -7.895 1 86.75 42 ALA B N 1
ATOM 1448 C CA . ALA B 1 42 ? -1.124 -8.766 -9.297 1 86.75 42 ALA B CA 1
ATOM 1449 C C . ALA B 1 42 ? -2.234 -9.805 -9.422 1 86.75 42 ALA B C 1
ATOM 1451 O O . ALA B 1 42 ? -2.992 -9.797 -10.398 1 86.75 42 ALA B O 1
ATOM 1452 N N . GLN B 1 43 ? -2.445 -10.594 -8.469 1 88.25 43 GLN B N 1
ATOM 1453 C CA . GLN B 1 43 ? -3.412 -11.688 -8.562 1 88.25 43 GLN B CA 1
ATOM 1454 C C . GLN B 1 43 ? -4.734 -11.305 -7.898 1 88.25 43 GLN B C 1
ATOM 1456 O O . GLN B 1 43 ? -5.695 -12.078 -7.934 1 88.25 43 GLN B O 1
ATOM 1461 N N . ALA B 1 44 ? -4.77 -10.18 -7.324 1 89.44 44 ALA B N 1
ATOM 1462 C CA . ALA B 1 44 ? -5.934 -9.789 -6.535 1 89.44 44 ALA B CA 1
ATOM 1463 C C . ALA B 1 44 ? 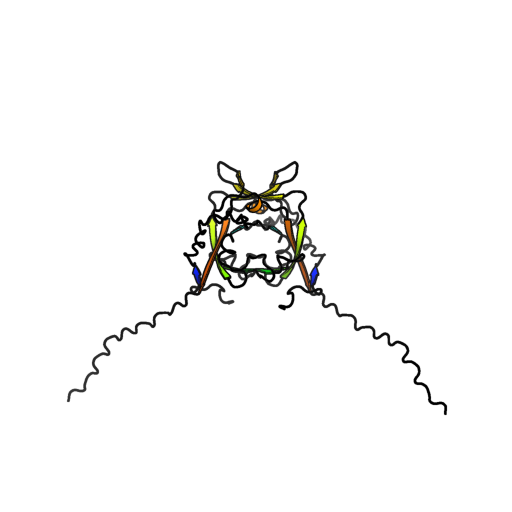-7.18 -9.68 -7.414 1 89.44 44 ALA B C 1
ATOM 1465 O O . ALA B 1 44 ? -8.258 -10.141 -7.031 1 89.44 44 ALA B O 1
ATOM 1466 N N . GLU B 1 45 ? -7.047 -9.047 -8.477 1 83.12 45 GLU B N 1
ATOM 1467 C CA . GLU B 1 45 ? -8.219 -8.828 -9.32 1 83.12 45 GLU B CA 1
ATOM 1468 C C . GLU B 1 45 ? -8.766 -10.141 -9.859 1 83.12 45 GLU B C 1
ATOM 1470 O O . GLU B 1 45 ? -9.984 -10.328 -9.938 1 83.12 45 GLU B O 1
ATOM 1475 N N . SER B 1 46 ? -7.848 -10.945 -10.312 1 82.56 46 SER B N 1
ATOM 1476 C CA . SER B 1 46 ? -8.289 -12.234 -10.836 1 82.56 46 SER B CA 1
ATOM 1477 C C . SER B 1 46 ? -8.875 -13.109 -9.734 1 82.56 46 SER B C 1
ATOM 1479 O O . SER B 1 46 ? -9.797 -13.898 -9.977 1 82.56 46 SER B O 1
ATOM 1481 N N . ALA B 1 47 ? -8.328 -12.945 -8.57 1 84.12 47 ALA B N 1
ATOM 1482 C CA . ALA B 1 47 ? -8.758 -13.781 -7.453 1 84.12 47 ALA B CA 1
ATOM 1483 C C . ALA B 1 47 ? -10.062 -13.266 -6.852 1 84.12 47 ALA B C 1
ATOM 1485 O O . ALA B 1 47 ? -10.844 -14.031 -6.289 1 84.12 47 ALA B O 1
ATOM 1486 N N . SER B 1 48 ? -10.047 -11.984 -7.062 1 79.94 48 SER B N 1
ATOM 1487 C CA . SER B 1 48 ? -11.227 -11.352 -6.48 1 79.94 48 SER B CA 1
ATOM 1488 C C . SER B 1 48 ? -12.195 -10.883 -7.566 1 79.94 48 SER B C 1
ATOM 1490 O O . SER B 1 48 ? -11.797 -10.68 -8.719 1 79.94 48 SER B O 1
ATOM 1492 N N . SER B 1 49 ? -13.539 -11.039 -7.473 1 79.56 49 SER B N 1
ATOM 1493 C CA . SER B 1 49 ? -14.508 -10.461 -8.398 1 79.56 49 SER B CA 1
ATOM 1494 C C . SER B 1 49 ? -14.477 -8.938 -8.344 1 79.56 49 SER B C 1
ATOM 1496 O O . SER B 1 49 ? -15.156 -8.266 -9.125 1 79.56 49 SER B O 1
ATOM 1498 N N . GLN B 1 50 ? -13.547 -8.422 -7.531 1 83.06 50 GLN B N 1
ATOM 1499 C CA . GLN B 1 50 ? -13.469 -6.977 -7.391 1 83.06 50 GLN B CA 1
ATOM 1500 C C . GLN B 1 50 ? -12.023 -6.508 -7.277 1 83.06 50 GLN B C 1
ATOM 1502 O O . GLN B 1 50 ? -11.227 -7.113 -6.562 1 83.06 50 GLN B O 1
ATOM 1507 N N . ALA B 1 51 ? -11.688 -5.469 -7.984 1 88.75 51 ALA B N 1
ATOM 1508 C CA . ALA B 1 51 ? -10.391 -4.812 -7.832 1 88.75 51 ALA B CA 1
ATOM 1509 C C . ALA B 1 51 ? -10.297 -4.09 -6.492 1 88.75 51 ALA B C 1
ATOM 1511 O O . ALA B 1 51 ? -11.305 -3.635 -5.953 1 88.75 51 ALA B O 1
ATOM 1512 N N . PRO B 1 52 ? -9.109 -3.955 -5.957 1 91.94 52 PRO B N 1
ATOM 1513 C CA . PRO B 1 52 ? -8.938 -3.197 -4.715 1 91.94 52 PRO B CA 1
ATOM 1514 C C . PRO B 1 52 ? -9.523 -1.79 -4.797 1 91.94 52 PRO B C 1
ATOM 1516 O O . PRO B 1 52 ? -9.914 -1.221 -3.775 1 91.94 52 PRO B O 1
ATOM 1519 N N . THR B 1 53 ? -9.625 -1.255 -5.953 1 92.75 53 THR B N 1
ATOM 1520 C CA . THR B 1 53 ? -10.078 0.118 -6.148 1 92.75 53 THR B CA 1
ATOM 1521 C C . THR B 1 53 ? -11.562 0.153 -6.496 1 92.75 53 THR B C 1
ATOM 1523 O O . THR B 1 53 ? -12.109 1.218 -6.781 1 92.75 53 THR B O 1
ATOM 1526 N N . ALA B 1 54 ? -12.18 -1.011 -6.562 1 92.94 54 ALA B N 1
ATOM 1527 C CA . ALA B 1 54 ? -13.609 -1.037 -6.855 1 92.94 54 ALA B CA 1
ATOM 1528 C C . ALA B 1 54 ? -14.406 -0.363 -5.746 1 92.94 54 ALA B C 1
ATOM 1530 O O . ALA B 1 54 ? -14.023 -0.418 -4.578 1 92.94 54 ALA B O 1
ATOM 1531 N N . PRO B 1 55 ? -15.523 0.248 -6.18 1 93.56 55 PRO B N 1
ATOM 1532 C CA . PRO B 1 55 ? -16.359 0.898 -5.168 1 93.56 55 PRO B CA 1
ATOM 1533 C C . PRO B 1 55 ? -16.766 -0.049 -4.043 1 93.56 55 PRO B C 1
ATOM 1535 O O . PRO B 1 55 ? -17.172 -1.188 -4.301 1 93.56 55 PRO B O 1
ATOM 1538 N N . GLY B 1 56 ? -16.594 0.378 -2.826 1 93.5 56 GLY B N 1
ATOM 1539 C CA . GLY B 1 56 ? -17.047 -0.375 -1.669 1 93.5 56 GLY B CA 1
ATOM 1540 C C . GLY B 1 56 ? -16.078 -1.46 -1.243 1 93.5 56 GLY B C 1
ATOM 1541 O O . GLY B 1 56 ? -16.344 -2.195 -0.289 1 93.5 56 GLY B O 1
ATOM 1542 N N . THR B 1 57 ? -14.977 -1.557 -1.91 1 94.75 57 THR B N 1
ATOM 1543 C CA . THR B 1 57 ? -14.008 -2.59 -1.562 1 94.75 57 THR B CA 1
ATOM 1544 C C . THR B 1 57 ? -13.031 -2.084 -0.506 1 94.75 57 THR B C 1
ATOM 1546 O O . THR B 1 57 ? -12.344 -1.081 -0.718 1 94.75 57 THR B O 1
ATOM 1549 N N . ASP B 1 58 ? -12.977 -2.752 0.601 1 95.75 58 ASP B N 1
ATOM 1550 C CA . ASP B 1 58 ? -11.977 -2.473 1.63 1 95.75 58 ASP B CA 1
ATOM 1551 C C . ASP B 1 58 ? -10.766 -3.383 1.478 1 95.75 58 ASP B C 1
ATOM 1553 O O . ASP B 1 58 ? -10.883 -4.516 1.008 1 95.75 58 ASP B O 1
ATOM 1557 N N . VAL B 1 59 ? -9.688 -2.871 1.855 1 97.38 59 VAL B N 1
ATOM 1558 C CA . VAL B 1 59 ? -8.445 -3.631 1.895 1 97.38 59 VAL B CA 1
ATOM 1559 C C . VAL B 1 59 ? -7.902 -3.664 3.322 1 97.38 59 VAL B C 1
ATOM 1561 O O . VAL B 1 59 ? -7.727 -2.617 3.951 1 97.38 59 VAL B O 1
ATOM 1564 N N . VAL B 1 60 ? -7.66 -4.848 3.84 1 97.62 60 VAL B N 1
ATOM 1565 C CA . VAL B 1 60 ? -7.148 -5.02 5.195 1 97.62 60 VAL B CA 1
ATOM 1566 C C . VAL B 1 60 ? -5.797 -5.727 5.152 1 97.62 60 VAL B C 1
ATOM 1568 O O . VAL B 1 60 ? -5.68 -6.82 4.586 1 97.62 60 VAL B O 1
ATOM 1571 N N . LEU B 1 61 ? -4.824 -5.129 5.672 1 97.94 61 LEU B N 1
ATOM 1572 C CA . LEU B 1 61 ? -3.475 -5.68 5.75 1 97.94 61 LEU B CA 1
ATOM 1573 C C . LEU B 1 61 ? -3.092 -5.98 7.195 1 97.94 61 LEU B C 1
ATOM 1575 O O . LEU B 1 61 ? -3.217 -5.121 8.07 1 97.94 61 LEU B O 1
ATOM 1579 N N . THR B 1 62 ? -2.639 -7.203 7.473 1 96.56 62 THR B N 1
ATOM 1580 C CA . THR B 1 62 ? -2.273 -7.629 8.82 1 96.56 62 THR B CA 1
ATOM 1581 C C . THR B 1 62 ? -0.982 -8.438 8.797 1 96.56 62 THR B C 1
ATOM 1583 O O . THR B 1 62 ? -0.652 -9.07 7.789 1 96.56 62 THR B O 1
ATOM 1586 N N . GLY B 1 63 ? -0.294 -8.344 9.875 1 96.38 63 GLY B N 1
ATOM 1587 C CA . GLY B 1 63 ? 0.882 -9.188 10.047 1 96.38 63 GLY B CA 1
ATOM 1588 C C . GLY B 1 63 ? 2.043 -8.766 9.164 1 96.38 63 GLY B C 1
ATOM 1589 O O . GLY B 1 63 ? 2.805 -9.617 8.688 1 96.38 63 GLY B O 1
ATOM 1590 N N . LEU B 1 64 ? 2.152 -7.539 8.898 1 95.25 64 LEU B N 1
ATOM 1591 C CA . LEU B 1 64 ? 3.232 -7.055 8.047 1 95.25 64 LEU B CA 1
ATOM 1592 C C . LEU B 1 64 ? 4.594 -7.379 8.656 1 95.25 64 LEU B C 1
ATOM 1594 O O . LEU B 1 64 ? 5.59 -7.469 7.938 1 95.25 64 LEU B O 1
ATOM 1598 N N . GLU B 1 65 ? 4.633 -7.52 9.953 1 93.12 65 GLU B N 1
ATOM 1599 C CA . GLU B 1 65 ? 5.887 -7.789 10.648 1 93.12 65 GLU B CA 1
ATOM 1600 C C . GLU B 1 65 ? 6.211 -9.281 10.641 1 93.12 65 GLU B C 1
ATOM 1602 O O . GLU B 1 65 ? 7.32 -9.68 10.992 1 93.12 65 GLU B O 1
ATOM 1607 N N . THR B 1 66 ? 5.316 -10.117 10.25 1 94.12 66 THR B N 1
ATOM 1608 C CA . THR B 1 66 ? 5.488 -11.562 10.273 1 94.12 66 THR B CA 1
ATOM 1609 C C . THR B 1 66 ? 6.008 -12.07 8.93 1 94.12 66 THR B C 1
ATOM 1611 O O . THR B 1 66 ? 5.957 -11.344 7.93 1 94.12 66 THR B O 1
ATOM 1614 N N . PRO B 1 67 ? 6.48 -13.336 8.891 1 94.12 67 PRO B N 1
ATOM 1615 C CA . PRO B 1 67 ? 6.938 -13.914 7.621 1 94.12 67 PRO B CA 1
ATOM 1616 C C . PRO B 1 67 ? 5.801 -14.117 6.621 1 94.12 67 PRO B C 1
ATOM 1618 O O . PRO 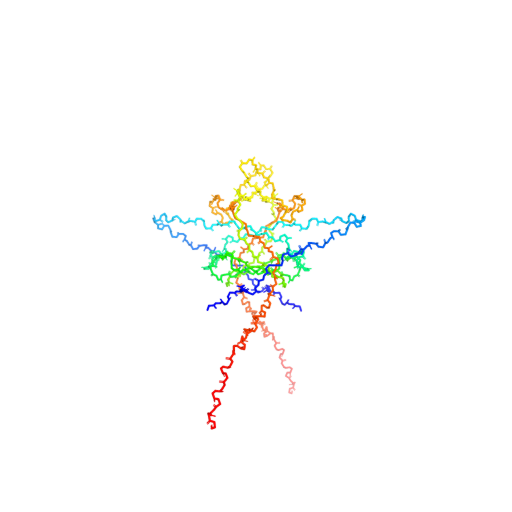B 1 67 ? 6.047 -14.25 5.422 1 94.12 67 PRO B O 1
ATOM 1621 N N . THR B 1 68 ? 4.559 -14.156 7.117 1 94 68 THR B N 1
ATOM 1622 C CA . THR B 1 68 ? 3.426 -14.422 6.238 1 94 68 THR B CA 1
ATOM 1623 C C . THR B 1 68 ? 2.314 -13.398 6.461 1 94 68 THR B C 1
ATOM 1625 O O . THR B 1 68 ? 1.242 -13.734 6.961 1 94 68 THR B O 1
ATOM 1628 N N . PRO B 1 69 ? 2.518 -12.203 6.016 1 96.62 69 PRO B N 1
ATOM 1629 C CA . PRO B 1 69 ? 1.433 -11.219 6.117 1 96.62 69 PRO B CA 1
ATOM 1630 C C . PRO B 1 69 ? 0.183 -11.641 5.348 1 96.62 69 PRO B C 1
ATOM 1632 O O . PRO B 1 69 ? 0.253 -12.523 4.484 1 96.62 69 PRO B O 1
ATOM 1635 N N . MET B 1 70 ? -0.906 -11 5.691 1 96.5 70 MET B N 1
ATOM 1636 C CA . MET B 1 70 ? -2.186 -11.289 5.047 1 96.5 70 MET B CA 1
ATOM 1637 C C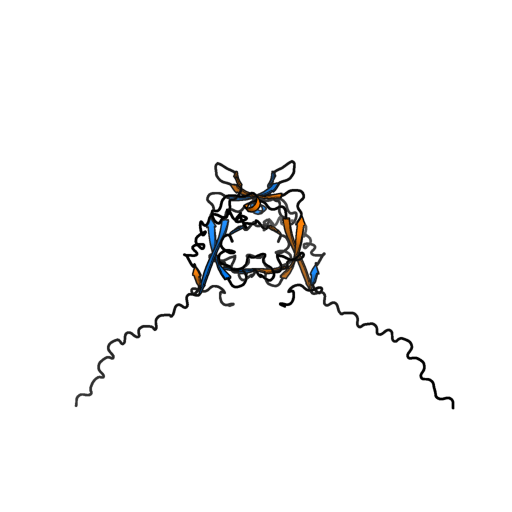 . MET B 1 70 ? -2.848 -10.008 4.559 1 96.5 70 MET B C 1
ATOM 1639 O O . MET B 1 70 ? -2.77 -8.969 5.223 1 96.5 70 MET B O 1
ATOM 1643 N N . ILE B 1 71 ? -3.438 -10.156 3.449 1 97.06 71 ILE B N 1
ATOM 1644 C CA . ILE B 1 71 ? -4.234 -9.039 2.949 1 97.06 71 ILE B CA 1
ATOM 1645 C C . ILE B 1 71 ? -5.605 -9.547 2.506 1 97.06 71 ILE B C 1
ATOM 1647 O O . ILE B 1 71 ? -5.719 -10.617 1.904 1 97.06 71 ILE B O 1
ATOM 1651 N N . LYS B 1 72 ? -6.582 -8.875 2.955 1 95.94 72 LYS B N 1
ATOM 1652 C CA . LYS B 1 72 ? -7.945 -9.133 2.498 1 95.94 72 LYS B CA 1
ATOM 1653 C C . LYS B 1 72 ? -8.43 -8.039 1.557 1 95.94 72 LYS B C 1
ATOM 1655 O O . LYS B 1 72 ? -8.359 -6.852 1.892 1 95.94 72 LYS B O 1
ATOM 1660 N N . VAL B 1 73 ? -8.789 -8.344 0.444 1 95.5 73 VAL B N 1
ATOM 1661 C CA . VAL B 1 73 ? -9.414 -7.461 -0.533 1 95.5 73 VAL B CA 1
ATOM 1662 C C . VAL B 1 73 ? -10.875 -7.855 -0.724 1 95.5 73 VAL B C 1
ATOM 1664 O O . VAL B 1 73 ? -11.18 -8.867 -1.367 1 95.5 73 VAL B O 1
ATOM 1667 N N . GLY B 1 74 ? -11.734 -6.914 -0.243 1 93.94 74 GLY B N 1
ATOM 1668 C CA . GLY B 1 74 ? -13.102 -7.387 -0.116 1 93.94 74 GLY B CA 1
ATOM 1669 C C . GLY B 1 74 ? -13.219 -8.68 0.673 1 93.94 74 GLY B C 1
ATOM 1670 O O . GLY B 1 74 ? -12.773 -8.75 1.821 1 93.94 74 GLY B O 1
ATOM 1671 N N . ASP B 1 75 ? -13.727 -9.742 -0.031 1 90.44 75 ASP B N 1
ATOM 1672 C CA . ASP B 1 75 ? -13.938 -11.016 0.642 1 90.44 75 ASP B CA 1
ATOM 1673 C C . ASP B 1 75 ? -12.789 -11.984 0.359 1 90.44 75 ASP B C 1
ATOM 1675 O O . ASP B 1 75 ? -12.766 -13.094 0.888 1 90.44 75 ASP B O 1
ATOM 1679 N N . THR B 1 76 ? -11.875 -11.578 -0.394 1 92.62 76 THR B N 1
ATOM 1680 C CA . THR B 1 76 ? -10.797 -12.469 -0.807 1 92.62 76 THR B CA 1
ATOM 1681 C C . THR B 1 76 ? -9.609 -12.352 0.141 1 92.62 76 THR B C 1
ATOM 1683 O O . THR B 1 76 ? -9.148 -11.242 0.43 1 92.62 76 THR B O 1
ATOM 1686 N N . VAL B 1 77 ? -9.148 -13.461 0.602 1 94.19 77 VAL B N 1
ATOM 1687 C CA . VAL B 1 77 ? -7.996 -13.5 1.492 1 94.19 77 VAL B CA 1
ATOM 1688 C C . VAL B 1 77 ? -6.762 -13.953 0.715 1 94.19 77 VAL B C 1
ATOM 1690 O O . VAL B 1 77 ? -6.816 -14.922 -0.042 1 94.19 77 VAL B O 1
ATOM 1693 N N . MET B 1 78 ? -5.723 -13.234 0.907 1 95.56 78 MET B N 1
ATOM 1694 C CA . MET B 1 78 ? -4.457 -13.578 0.263 1 95.56 78 MET B CA 1
ATOM 1695 C C . MET B 1 78 ? -3.324 -13.625 1.282 1 95.56 78 MET B C 1
ATOM 1697 O O . MET B 1 78 ? -3.318 -12.867 2.25 1 95.56 78 MET B O 1
ATOM 1701 N N . LEU B 1 79 ? -2.393 -14.5 1.074 1 95.81 79 LEU B N 1
ATOM 1702 C CA . LEU B 1 79 ? -1.219 -14.648 1.928 1 95.81 79 LEU B CA 1
ATOM 1703 C C . LEU B 1 79 ? 0.028 -14.102 1.239 1 95.81 79 LEU B C 1
ATOM 1705 O O . LEU B 1 79 ? 0.221 -14.312 0.039 1 95.81 79 LEU B O 1
ATOM 1709 N N . GLY B 1 80 ? 0.769 -13.398 2.053 1 96.81 80 GLY B N 1
ATOM 1710 C CA . GLY B 1 80 ? 1.971 -12.781 1.521 1 96.81 80 GLY B CA 1
ATOM 1711 C C . GLY B 1 80 ? 3.234 -13.562 1.823 1 96.81 80 GLY B C 1
ATOM 1712 O O . GLY B 1 80 ? 3.285 -14.312 2.799 1 96.81 80 GLY B O 1
ATOM 1713 N N . VAL B 1 81 ? 4.262 -13.375 0.993 1 95.12 81 VAL B N 1
ATOM 1714 C CA . VAL B 1 81 ? 5.633 -13.828 1.197 1 95.12 81 VAL B CA 1
ATOM 1715 C C . VAL B 1 81 ? 6.598 -12.664 0.983 1 95.12 81 VAL B C 1
ATOM 1717 O O . VAL B 1 81 ? 6.441 -11.883 0.041 1 95.12 81 VAL B O 1
ATOM 1720 N N . HIS B 1 82 ? 7.508 -12.57 1.932 1 95.88 82 HIS B N 1
ATOM 1721 C CA . HIS B 1 82 ? 8.586 -11.609 1.725 1 95.88 82 HIS B CA 1
ATOM 1722 C C . HIS B 1 82 ? 9.609 -12.133 0.729 1 95.88 82 HIS B C 1
ATOM 1724 O O . HIS B 1 82 ? 10.391 -13.031 1.055 1 95.88 82 HIS B O 1
ATOM 1730 N N . ASP B 1 83 ? 9.609 -11.523 -0.436 1 93.44 83 ASP B N 1
ATOM 1731 C CA . ASP B 1 83 ? 10.57 -11.906 -1.465 1 93.44 83 ASP B CA 1
ATOM 1732 C C . ASP B 1 83 ? 11.836 -11.055 -1.39 1 93.44 83 ASP B C 1
ATOM 1734 O O . ASP B 1 83 ? 11.758 -9.82 -1.43 1 93.44 83 ASP B O 1
ATOM 1738 N N . GLU B 1 84 ? 12.961 -11.695 -1.22 1 91.12 84 GLU B N 1
ATOM 1739 C CA . GLU B 1 84 ? 14.227 -10.977 -1.318 1 91.12 84 GLU B CA 1
ATOM 1740 C C . GLU B 1 84 ? 14.633 -10.781 -2.775 1 91.12 84 GLU B C 1
ATOM 1742 O O . GLU B 1 84 ? 14.727 -11.742 -3.535 1 91.12 84 GLU B O 1
ATOM 1747 N N . LEU B 1 85 ? 14.875 -9.555 -3.059 1 91 85 LEU B N 1
ATOM 1748 C CA . LEU B 1 85 ? 15.242 -9.227 -4.434 1 91 85 LEU B CA 1
ATOM 1749 C C . LEU B 1 85 ? 16.75 -9.367 -4.648 1 91 85 LEU B C 1
ATOM 1751 O O . LEU B 1 85 ? 17.531 -9.062 -3.748 1 91 85 LEU B O 1
ATOM 1755 N N . LEU B 1 86 ? 17.25 -9.984 -5.719 1 89.62 86 LEU B N 1
ATOM 1756 C CA . LEU B 1 86 ? 18.656 -9.984 -6.086 1 89.62 86 LEU B CA 1
ATOM 1757 C C . 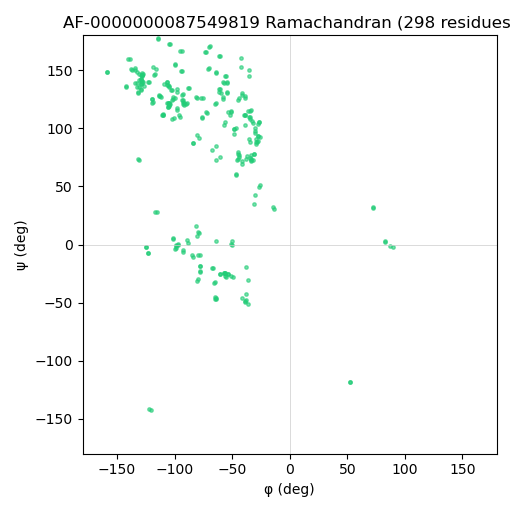LEU B 1 86 ? 19.188 -8.562 -6.223 1 89.62 86 LEU B C 1
ATOM 1759 O O . LEU B 1 86 ? 20.344 -8.297 -5.891 1 89.62 86 LEU B O 1
ATOM 1763 N N . GLY B 1 87 ? 18.453 -7.668 -6.531 1 92.69 87 GLY B N 1
ATOM 1764 C CA . GLY B 1 87 ? 18.688 -6.234 -6.594 1 92.69 87 GLY B CA 1
ATOM 1765 C C . GLY B 1 87 ? 17.766 -5.434 -5.691 1 92.69 87 GLY B C 1
ATOM 1766 O O . GLY B 1 87 ? 17.578 -5.785 -4.527 1 92.69 87 GLY B O 1
ATOM 1767 N N . SER B 1 88 ? 17.359 -4.297 -6.184 1 93.62 88 SER B N 1
ATOM 1768 C CA . SER B 1 88 ? 16.438 -3.459 -5.422 1 93.62 88 SER B CA 1
ATOM 1769 C C . SER B 1 88 ? 15.367 -2.844 -6.328 1 93.62 88 SER B C 1
ATOM 1771 O O . SER B 1 88 ? 15.43 -2.99 -7.551 1 93.62 88 SER B O 1
ATOM 1773 N N . GLU B 1 89 ? 14.336 -2.451 -5.773 1 93.94 89 GLU B N 1
ATOM 1774 C CA . GLU B 1 89 ? 13.328 -1.605 -6.414 1 93.94 89 GLU B CA 1
ATOM 1775 C C . GLU B 1 89 ? 13.391 -0.178 -5.875 1 93.94 89 GLU B C 1
ATOM 1777 O O . GLU B 1 89 ? 13.594 0.034 -4.68 1 93.94 89 GLU B O 1
ATOM 1782 N N . MET B 1 90 ? 13.234 0.709 -6.742 1 93.25 90 MET B N 1
ATOM 1783 C CA . MET B 1 90 ? 13.352 2.119 -6.383 1 93.25 90 MET B CA 1
ATOM 1784 C C . MET B 1 90 ? 12.164 2.918 -6.898 1 93.25 90 MET B C 1
ATOM 1786 O O . MET B 1 90 ? 11.664 2.658 -7.992 1 93.25 90 MET B O 1
ATOM 1790 N N . VAL B 1 91 ? 11.75 3.812 -6.137 1 93.69 91 VAL B N 1
ATOM 1791 C CA . VAL B 1 91 ? 10.75 4.773 -6.586 1 93.69 91 VAL B CA 1
ATOM 1792 C C . VAL B 1 91 ? 11.422 6.102 -6.926 1 93.69 91 VAL B C 1
ATOM 1794 O O . VAL B 1 91 ? 12.148 6.664 -6.105 1 93.69 91 VAL B O 1
ATOM 1797 N N . LEU B 1 92 ? 11.219 6.578 -8.125 1 93.06 92 LEU B N 1
ATOM 1798 C CA . LEU B 1 92 ? 11.781 7.836 -8.594 1 93.06 92 LEU B CA 1
ATOM 1799 C C . LEU B 1 92 ? 10.68 8.836 -8.938 1 93.06 92 LEU B C 1
ATOM 1801 O O . LEU B 1 92 ? 9.602 8.445 -9.391 1 93.06 92 LEU B O 1
ATOM 1805 N N . GLU B 1 93 ? 11.031 9.977 -8.703 1 91.56 93 GLU B N 1
ATOM 1806 C CA . GLU B 1 93 ? 10.219 11.078 -9.211 1 91.56 93 GLU B CA 1
ATOM 1807 C C . GLU B 1 93 ? 10.734 11.562 -10.562 1 91.56 93 GLU B C 1
ATOM 1809 O O . GLU B 1 93 ? 11.922 11.859 -10.711 1 91.56 93 GLU B O 1
ATOM 1814 N N . ARG B 1 94 ? 9.859 11.555 -11.484 1 91.88 94 ARG B N 1
ATOM 1815 C CA . ARG B 1 94 ? 10.195 12.031 -12.82 1 91.88 94 ARG B CA 1
ATOM 1816 C C . ARG B 1 94 ? 9.578 13.398 -13.094 1 91.88 94 ARG B C 1
ATOM 1818 O O . ARG B 1 94 ? 8.359 13.547 -13.062 1 91.88 94 ARG B O 1
ATOM 1825 N N . THR B 1 95 ? 10.414 14.328 -13.328 1 90 95 THR B N 1
ATOM 1826 C CA . THR B 1 95 ? 10 15.648 -13.789 1 90 95 THR B CA 1
ATOM 1827 C C . THR B 1 95 ? 10.508 15.922 -15.203 1 90 95 THR B C 1
ATOM 1829 O O . THR B 1 95 ? 11.062 15.031 -15.844 1 90 95 THR B O 1
ATOM 1832 N N . ALA B 1 96 ? 10.148 17.078 -15.773 1 87 96 ALA B N 1
ATOM 1833 C CA . ALA B 1 96 ? 10.57 17.453 -17.125 1 87 96 ALA B CA 1
ATOM 1834 C C . ALA B 1 96 ? 12.094 17.438 -17.25 1 87 96 ALA B C 1
ATOM 1836 O O . ALA B 1 96 ? 12.633 17.109 -18.312 1 87 96 ALA B O 1
ATOM 1837 N N . ASP B 1 97 ? 12.781 17.594 -16.203 1 86.81 97 ASP B N 1
ATOM 1838 C CA . ASP B 1 97 ? 14.211 17.844 -16.328 1 86.81 97 ASP B CA 1
ATOM 1839 C C . ASP B 1 97 ? 15.031 16.812 -15.578 1 86.81 97 ASP B C 1
ATOM 1841 O O . ASP B 1 97 ? 16.266 16.828 -15.633 1 86.81 97 ASP B O 1
ATOM 1845 N N . ALA B 1 98 ? 14.266 15.992 -14.828 1 88.06 98 ALA B N 1
ATOM 1846 C CA . ALA B 1 98 ? 15.109 15.18 -13.953 1 88.06 98 ALA B CA 1
ATOM 1847 C C . ALA B 1 98 ? 14.383 13.922 -13.492 1 88.06 98 ALA B C 1
ATOM 1849 O O . ALA B 1 98 ? 13.148 13.898 -13.445 1 88.06 98 ALA B O 1
ATOM 1850 N N . LEU B 1 99 ? 15.133 12.875 -13.281 1 87.5 99 LEU B N 1
ATOM 1851 C CA . LEU B 1 99 ? 14.742 11.672 -12.555 1 87.5 99 LEU B CA 1
ATOM 1852 C C . LEU B 1 99 ? 15.492 11.562 -11.234 1 87.5 99 LEU B C 1
ATOM 1854 O O . LEU B 1 99 ? 16.719 11.461 -11.219 1 87.5 99 LEU B O 1
ATOM 1858 N N . THR B 1 100 ? 14.75 11.719 -10.109 1 89.69 100 THR B N 1
ATOM 1859 C CA . THR B 1 100 ? 15.391 11.734 -8.797 1 89.69 100 THR B CA 1
ATOM 1860 C C . THR B 1 100 ? 14.719 10.742 -7.859 1 89.69 100 THR B C 1
ATOM 1862 O O . THR B 1 100 ? 13.508 10.523 -7.938 1 89.69 100 THR B O 1
ATOM 1865 N N . PRO B 1 101 ? 15.523 10.148 -7.004 1 88.94 101 PRO B N 1
ATOM 1866 C CA . PRO B 1 101 ? 14.883 9.297 -5.996 1 88.94 101 PRO B CA 1
ATOM 1867 C C . PRO B 1 101 ? 13.812 10.039 -5.195 1 88.94 101 PRO B C 1
ATOM 1869 O O . PRO B 1 101 ? 13.977 11.219 -4.879 1 88.94 101 PRO B O 1
ATOM 1872 N N . LEU B 1 102 ? 12.75 9.297 -4.98 1 87.62 102 LEU B N 1
ATOM 1873 C CA . LEU B 1 102 ? 11.703 9.898 -4.168 1 87.62 102 LEU B CA 1
ATOM 1874 C C . LEU B 1 102 ? 12.188 10.156 -2.75 1 87.62 102 LEU B C 1
ATOM 1876 O O . LEU B 1 102 ? 12.719 9.258 -2.094 1 87.62 102 LEU B O 1
ATOM 1880 N N . GLY B 1 103 ? 12.148 11.375 -2.346 1 79.81 103 GLY B N 1
ATOM 1881 C CA . GLY B 1 103 ? 12.492 11.695 -0.969 1 79.81 103 GLY B CA 1
ATOM 1882 C C . GLY B 1 103 ? 11.422 11.281 0.024 1 79.81 103 GLY B C 1
ATOM 1883 O O . GLY B 1 103 ? 10.312 10.922 -0.368 1 79.81 103 GLY B O 1
ATOM 1884 N N . PRO B 1 104 ? 11.953 11.312 1.332 1 76.19 104 PRO B N 1
ATOM 1885 C CA . PRO B 1 104 ? 10.906 11.078 2.328 1 76.19 104 PRO B CA 1
ATOM 1886 C C . PRO B 1 104 ? 9.758 12.078 2.23 1 76.19 104 PRO B C 1
ATOM 1888 O O . PRO B 1 104 ? 9.984 13.258 1.935 1 76.19 104 PRO B O 1
ATOM 1891 N N . LEU B 1 105 ? 8.594 11.516 2.395 1 74.75 105 LEU B N 1
ATOM 1892 C CA . LEU B 1 105 ? 7.418 12.344 2.158 1 74.75 105 LEU B CA 1
ATOM 1893 C C . LEU B 1 105 ? 7.137 13.242 3.359 1 74.75 105 LEU B C 1
ATOM 1895 O O . LEU B 1 105 ? 6.352 14.188 3.264 1 74.75 105 LEU B O 1
ATOM 1899 N N . ASP B 1 106 ? 7.871 12.969 4.41 1 72.06 106 ASP B N 1
ATOM 1900 C CA . ASP B 1 106 ? 7.707 13.828 5.578 1 72.06 106 ASP B CA 1
ATOM 1901 C C . ASP B 1 106 ? 8.648 15.031 5.508 1 72.06 106 ASP B C 1
ATOM 1903 O O . ASP B 1 106 ? 8.672 15.859 6.422 1 72.06 106 ASP B O 1
ATOM 1907 N N . GLY B 1 107 ? 9.367 15.125 4.508 1 72.81 107 GLY B N 1
ATOM 1908 C CA . GLY B 1 107 ? 10.25 16.266 4.332 1 72.81 107 GLY B CA 1
ATOM 1909 C C . GLY B 1 107 ? 11.625 16.062 4.93 1 72.81 107 GLY B C 1
ATOM 1910 O O . GLY B 1 107 ? 12.492 16.922 4.832 1 72.81 107 GLY B O 1
ATOM 1911 N N . SER B 1 108 ? 11.711 14.93 5.504 1 74.62 108 SER B N 1
ATOM 1912 C CA . SER B 1 108 ? 13.031 14.656 6.062 1 74.62 108 SER B CA 1
ATOM 1913 C C . SER B 1 108 ? 14.062 14.43 4.965 1 74.62 108 SER B C 1
ATOM 1915 O O . SER B 1 108 ? 13.719 14.398 3.779 1 74.62 108 SER B O 1
ATOM 1917 N N . ARG B 1 109 ? 15.289 14.391 5.371 1 72.06 109 ARG B N 1
ATOM 1918 C CA . ARG B 1 109 ? 16.359 14.211 4.398 1 72.06 109 ARG B CA 1
ATOM 1919 C C . ARG B 1 109 ? 16.219 12.891 3.658 1 72.06 109 ARG B C 1
ATOM 1921 O O . ARG B 1 109 ? 15.867 11.867 4.262 1 72.06 109 ARG B O 1
ATOM 1928 N N . PRO B 1 110 ? 16.375 13.047 2.34 1 69 110 PRO B N 1
ATOM 1929 C CA . PRO B 1 110 ? 16.328 11.805 1.56 1 69 110 PRO B CA 1
ATOM 1930 C C . PRO B 1 110 ? 17.375 10.789 1.998 1 69 110 PRO B C 1
ATOM 1932 O O . PRO B 1 110 ? 18.5 11.172 2.354 1 69 110 PRO B O 1
ATOM 1935 N N . SER B 1 111 ? 16.859 9.602 2.268 1 73.94 111 SER B N 1
ATOM 1936 C CA . SER B 1 111 ? 17.734 8.461 2.494 1 73.94 111 SER B CA 1
ATOM 1937 C C . SER B 1 111 ? 17.484 7.363 1.461 1 73.94 111 SER B C 1
ATOM 1939 O O . SER B 1 111 ? 16.484 7.395 0.74 1 73.94 111 SER B O 1
ATOM 1941 N N . GLY B 1 112 ? 18.516 6.551 1.167 1 75.62 112 GLY B N 1
ATOM 1942 C CA . GLY B 1 112 ? 18.328 5.422 0.268 1 75.62 112 GLY B CA 1
ATOM 1943 C C . GLY B 1 112 ? 17.156 4.543 0.641 1 75.62 112 GLY B C 1
ATOM 1944 O O . GLY B 1 112 ? 16.438 4.047 -0.234 1 75.62 112 GLY B O 1
ATOM 1945 N N . ALA B 1 113 ? 16.797 4.527 1.945 1 78.12 113 ALA B N 1
ATOM 1946 C CA . ALA B 1 113 ? 15.766 3.633 2.447 1 78.12 113 ALA B CA 1
ATOM 1947 C C . ALA B 1 113 ? 14.375 4.164 2.107 1 78.12 113 ALA B C 1
ATOM 1949 O O . ALA B 1 113 ? 13.414 3.393 1.995 1 78.12 113 ALA B O 1
ATOM 1950 N N . SER B 1 114 ? 14.344 5.469 1.896 1 84.31 114 SER B N 1
ATOM 1951 C CA . SER B 1 114 ? 13.031 6.062 1.654 1 84.31 114 SER B CA 1
ATOM 1952 C C . SER B 1 114 ? 12.555 5.797 0.23 1 84.31 114 SER B C 1
ATOM 1954 O O . SER B 1 114 ? 11.359 5.859 -0.053 1 84.31 114 SER B O 1
ATOM 1956 N N . SER B 1 115 ? 13.492 5.469 -0.573 1 91.06 115 SER B N 1
ATOM 1957 C CA . SER B 1 115 ? 13.086 5.34 -1.969 1 91.06 115 SER B CA 1
ATOM 1958 C C . SER B 1 115 ? 13.453 3.967 -2.525 1 91.06 115 SER B C 1
ATOM 1960 O O . SER B 1 115 ? 13.18 3.67 -3.689 1 91.06 115 SER B O 1
ATOM 1962 N N . THR B 1 116 ? 14.086 3.176 -1.698 1 92 116 THR B N 1
ATOM 1963 C CA . THR B 1 116 ? 14.602 1.905 -2.199 1 92 116 THR B CA 1
ATOM 1964 C C . THR B 1 116 ? 14.156 0.751 -1.306 1 92 116 THR B C 1
ATOM 1966 O O . THR B 1 116 ? 14.164 0.87 -0.079 1 92 116 THR B O 1
ATOM 1969 N N . SER B 1 117 ? 13.781 -0.289 -1.919 1 92.81 117 SER B N 1
ATOM 1970 C CA . SER B 1 117 ? 13.438 -1.513 -1.201 1 92.81 117 SER B CA 1
ATOM 1971 C C . SER B 1 117 ? 14.141 -2.723 -1.8 1 92.81 117 SER B C 1
ATOM 1973 O O . SER B 1 117 ? 14.242 -2.848 -3.021 1 92.81 117 SER B O 1
ATOM 1975 N N . THR B 1 118 ? 14.688 -3.572 -0.904 1 93.62 118 THR B N 1
ATOM 1976 C CA . THR B 1 118 ? 15.281 -4.828 -1.34 1 93.62 118 THR B CA 1
ATOM 1977 C C . THR B 1 118 ? 14.336 -5.996 -1.089 1 93.62 118 THR B C 1
ATOM 1979 O O . THR B 1 118 ? 14.703 -7.156 -1.275 1 93.62 118 THR B O 1
ATOM 1982 N N . ARG B 1 119 ? 13.156 -5.66 -0.649 1 92.94 119 ARG B N 1
ATOM 1983 C CA . ARG B 1 119 ? 12.141 -6.672 -0.365 1 92.94 119 ARG B CA 1
ATOM 1984 C C . ARG B 1 119 ? 10.805 -6.293 -0.982 1 92.94 119 ARG B C 1
ATOM 1986 O O . ARG B 1 119 ? 10.469 -5.113 -1.077 1 92.94 119 ARG B O 1
ATOM 1993 N N . ARG B 1 120 ? 10.125 -7.312 -1.339 1 94.94 120 ARG B N 1
ATOM 1994 C CA . ARG B 1 120 ? 8.758 -7.188 -1.835 1 94.94 120 ARG B CA 1
ATOM 1995 C C . ARG B 1 120 ? 7.84 -8.219 -1.185 1 94.94 120 ARG B C 1
ATOM 1997 O O . ARG B 1 120 ? 8.258 -9.344 -0.918 1 94.94 120 ARG B O 1
ATOM 2004 N N . ILE B 1 121 ? 6.672 -7.766 -0.863 1 97 121 ILE B N 1
ATOM 2005 C CA . ILE B 1 121 ? 5.699 -8.742 -0.384 1 97 121 ILE B CA 1
ATOM 2006 C C . ILE B 1 121 ? 4.766 -9.148 -1.524 1 97 121 ILE B C 1
ATOM 2008 O O . ILE B 1 121 ? 4.051 -8.305 -2.074 1 97 121 ILE B O 1
ATOM 2012 N N . THR B 1 122 ? 4.797 -10.406 -1.888 1 95 122 THR B N 1
ATOM 2013 C CA . THR B 1 122 ? 3.926 -10.93 -2.932 1 95 122 THR B CA 1
ATOM 2014 C C . THR B 1 122 ? 2.742 -11.68 -2.322 1 95 122 THR B C 1
ATOM 2016 O O . THR B 1 122 ? 2.928 -12.594 -1.517 1 95 122 THR B O 1
ATOM 2019 N N . PHE B 1 123 ? 1.543 -11.258 -2.762 1 95.38 123 PHE B N 1
ATOM 2020 C CA . PHE B 1 123 ? 0.343 -11.867 -2.199 1 95.38 123 PHE B CA 1
ATOM 2021 C C . PHE B 1 123 ? -0.291 -12.836 -3.195 1 95.38 123 PHE B C 1
ATOM 2023 O O . PHE B 1 123 ? -0.421 -12.516 -4.379 1 95.38 123 PHE B O 1
ATOM 2030 N N . THR B 1 124 ? -0.672 -13.953 -2.637 1 93.56 124 THR B N 1
ATOM 2031 C CA . THR B 1 124 ? -1.354 -14.984 -3.412 1 93.56 124 THR B CA 1
ATOM 2032 C C . THR B 1 124 ? -2.652 -15.406 -2.729 1 93.56 124 THR B C 1
ATOM 2034 O O . THR B 1 124 ? -2.715 -15.484 -1.499 1 93.56 124 THR B O 1
ATOM 2037 N N . PRO B 1 125 ? -3.701 -15.648 -3.518 1 93.5 125 PRO B N 1
ATOM 2038 C CA . PRO B 1 125 ? -4.988 -16.016 -2.924 1 93.5 125 PRO B CA 1
ATOM 2039 C C . PRO B 1 125 ? -4.891 -17.25 -2.027 1 93.5 125 PRO B C 1
ATOM 2041 O O . PRO B 1 125 ? -4.078 -18.141 -2.285 1 93.5 125 PRO B O 1
ATOM 2044 N N . ALA B 1 126 ? -5.723 -17.203 -0.951 1 93.88 126 ALA B N 1
ATOM 2045 C CA . ALA B 1 126 ? -5.695 -18.297 0.025 1 93.88 126 ALA B CA 1
ATOM 2046 C C . ALA B 1 126 ? -7.113 -18.734 0.389 1 93.88 126 ALA B C 1
ATOM 2048 O O . ALA B 1 126 ? -8.07 -17.984 0.204 1 93.88 126 ALA B O 1
ATOM 2049 N N . ARG B 1 127 ? -7.23 -20 0.759 1 87.5 127 ARG B N 1
ATOM 2050 C CA . ARG B 1 127 ? -8.492 -20.547 1.241 1 87.5 127 ARG B CA 1
ATOM 2051 C C . ARG B 1 127 ? -8.312 -21.266 2.572 1 87.5 127 ARG B C 1
ATOM 2053 O O . ARG B 1 127 ? -7.223 -21.766 2.869 1 87.5 127 ARG B O 1
ATOM 2060 N N . ARG B 1 128 ? -9.359 -21.156 3.301 1 83.06 128 ARG B N 1
ATOM 2061 C CA . ARG B 1 128 ? -9.305 -21.844 4.582 1 83.06 128 ARG B CA 1
ATOM 2062 C C . ARG B 1 128 ? -9.414 -23.359 4.391 1 83.06 128 ARG B C 1
ATOM 2064 O O . ARG B 1 128 ? -10.273 -23.828 3.645 1 83.06 128 ARG B O 1
ATOM 2071 N N . THR B 1 129 ? -8.375 -24.109 4.703 1 75.75 129 THR B N 1
ATOM 2072 C CA . THR B 1 129 ? -8.453 -25.562 4.621 1 75.75 129 THR B CA 1
ATOM 2073 C C . THR B 1 129 ? -9.141 -26.141 5.855 1 75.75 129 THR B C 1
ATOM 2075 O O . THR B 1 129 ? -8.938 -25.656 6.969 1 75.75 129 THR B O 1
ATOM 2078 N N . THR B 1 130 ? -10.383 -26.375 5.84 1 62.06 130 THR B N 1
ATOM 2079 C CA . THR B 1 130 ? -11.008 -27.141 6.918 1 62.06 130 THR B CA 1
ATOM 2080 C C . THR B 1 130 ? -10.211 -28.391 7.23 1 62.06 130 THR B C 1
ATOM 2082 O O . THR B 1 130 ? -10.102 -29.297 6.395 1 62.06 130 THR B O 1
ATOM 2085 N N . HIS B 1 131 ? -9.031 -28.219 7.59 1 54.28 131 HIS B N 1
ATOM 2086 C CA . HIS B 1 131 ? -8.398 -29.469 7.977 1 54.28 131 HIS B CA 1
ATOM 2087 C C . HIS B 1 131 ? -9.32 -30.297 8.867 1 54.28 131 HIS B C 1
ATOM 2089 O O . HIS B 1 131 ? -9.672 -29.875 9.969 1 54.28 131 HIS B O 1
ATOM 2095 N N . GLN B 1 132 ? -10.227 -30.953 8.312 1 48.09 132 GLN B N 1
ATOM 2096 C CA . GLN B 1 132 ? -10.805 -32.031 9.102 1 48.09 132 GLN B CA 1
ATOM 2097 C C . GLN B 1 132 ? -9.719 -32.844 9.797 1 48.09 132 GLN B C 1
ATOM 2099 O O . GLN B 1 132 ? -8.867 -33.438 9.141 1 48.09 132 GLN B O 1
ATOM 2104 N N . VAL B 1 133 ? -9.117 -32.281 10.828 1 47.38 133 VAL B N 1
ATOM 2105 C CA . VAL B 1 133 ? -8.289 -33.188 11.609 1 47.38 133 VAL B CA 1
ATOM 2106 C C . VAL B 1 133 ? -8.836 -34.625 11.492 1 47.38 133 VAL B C 1
ATOM 2108 O O . VAL B 1 133 ? -10 -34.875 11.812 1 47.38 133 VAL B O 1
ATOM 2111 N N . PRO B 1 134 ? -8.297 -35.344 10.562 1 46.62 134 PRO B N 1
ATOM 2112 C CA . PRO B 1 134 ? -8.805 -36.719 10.562 1 46.62 134 PRO B CA 1
ATOM 2113 C C . PRO B 1 134 ? -9.07 -37.219 11.977 1 46.62 134 PRO B C 1
ATOM 2115 O O . PRO B 1 134 ? -8.32 -36.938 12.906 1 46.62 134 PRO B O 1
ATOM 2118 N N . ALA B 1 135 ? -10.281 -37.469 12.266 1 44.69 135 ALA B N 1
ATOM 2119 C CA . ALA B 1 135 ? -10.547 -38.156 13.531 1 44.69 135 ALA B CA 1
ATOM 2120 C C . ALA B 1 135 ? -9.422 -39.125 13.867 1 44.69 135 ALA B C 1
ATOM 2122 O O . ALA B 1 135 ? -8.906 -39.812 12.992 1 44.69 135 ALA B O 1
ATOM 2123 N N . PRO B 1 136 ? -8.648 -38.688 14.852 1 42.91 136 PRO B N 1
ATOM 2124 C CA . PRO B 1 136 ? -7.668 -39.719 15.211 1 42.91 136 PRO B CA 1
ATOM 2125 C C . PRO B 1 136 ? -8.172 -41.156 14.953 1 42.91 136 PRO B C 1
ATOM 2127 O O . PRO B 1 136 ? -9.273 -41.5 15.375 1 42.91 136 PRO B O 1
ATOM 2130 N N . GLU B 1 137 ? -7.965 -41.594 13.75 1 44.34 137 GLU B N 1
ATOM 2131 C CA . GLU B 1 137 ? -8.281 -43.031 13.641 1 44.34 137 GLU B CA 1
ATOM 2132 C C . GLU B 1 137 ? -7.965 -43.75 14.938 1 44.34 137 GLU B C 1
ATOM 2134 O O . GLU B 1 137 ? -6.812 -43.781 15.375 1 44.34 137 GLU B O 1
ATOM 2139 N N . VAL B 1 138 ? -8.812 -43.5 15.938 1 39.53 138 VAL B N 1
ATOM 2140 C CA . VAL B 1 138 ? -8.68 -44.375 17.094 1 39.53 138 VAL B CA 1
ATOM 2141 C C . VAL B 1 138 ? -8.297 -45.781 16.609 1 39.53 138 VAL B C 1
ATOM 2143 O O . VAL B 1 138 ? -9.031 -46.406 15.844 1 39.53 138 VAL B O 1
ATOM 2146 N N . GLU B 1 139 ? -7.039 -45.906 16.203 1 40.09 139 GLU B N 1
ATOM 2147 C CA . GLU B 1 139 ? -6.645 -47.281 16.109 1 40.09 139 GLU B CA 1
ATOM 2148 C C . GLU B 1 139 ? -7.371 -48.156 17.141 1 40.09 139 GLU B C 1
ATOM 2150 O O . GLU B 1 139 ? -7.305 -47.875 18.344 1 40.09 139 GLU B O 1
ATOM 2155 N N . GLU B 1 140 ? -8.656 -48.469 16.812 1 41.38 140 GLU B N 1
ATOM 2156 C CA . GLU B 1 140 ? -9.242 -49.562 17.594 1 41.38 140 GLU B CA 1
ATOM 2157 C C . GLU B 1 140 ? -8.172 -50.562 18.047 1 41.38 140 GLU B C 1
ATOM 2159 O O . GLU B 1 140 ? -7.758 -51.406 17.266 1 41.38 140 GLU B O 1
ATOM 2164 N N . GLU B 1 141 ? -7.004 -50 18.5 1 39.34 141 GLU B N 1
ATOM 2165 C CA . GLU B 1 141 ? -6.125 -51 19.109 1 39.34 141 GLU B CA 1
ATOM 2166 C C . GLU B 1 141 ? -6.926 -52.062 19.859 1 39.34 141 GLU B C 1
ATOM 2168 O O . GLU B 1 141 ? -8.039 -51.812 20.312 1 39.34 141 GLU B O 1
ATOM 2173 N N . ASP B 1 142 ? -6.398 -53.281 19.797 1 41.38 142 ASP B N 1
ATOM 2174 C CA . ASP B 1 142 ? -6.785 -54.594 20.312 1 41.38 142 ASP B CA 1
ATOM 2175 C C . ASP B 1 142 ? -7.32 -54.5 21.734 1 41.38 142 ASP B C 1
ATOM 2177 O O . ASP B 1 142 ? -6.59 -54.094 22.656 1 41.38 142 ASP B O 1
ATOM 2181 N N . MET B 1 143 ? -8.609 -53.906 21.875 1 40.75 143 MET B N 1
ATOM 2182 C CA . MET B 1 143 ? -9.18 -54.156 23.203 1 40.75 143 MET B CA 1
ATOM 2183 C C . MET B 1 143 ? -8.688 -55.469 23.766 1 40.75 143 MET B C 1
ATOM 2185 O O . MET B 1 143 ? -8.75 -56.5 23.078 1 40.75 143 MET B O 1
ATOM 2189 N N . PRO B 1 144 ? -7.633 -55.406 24.609 1 42.56 144 PRO B N 1
ATOM 2190 C CA . PRO B 1 144 ? -7.238 -56.656 25.203 1 42.56 144 PRO B CA 1
ATOM 2191 C C . PRO B 1 144 ? -8.438 -57.562 25.5 1 42.56 144 PRO B C 1
ATOM 2193 O O . PRO B 1 144 ? -9.508 -57.062 25.844 1 42.56 144 PRO B O 1
ATOM 2196 N N . LEU B 1 145 ? -8.609 -58.656 24.781 1 41.47 145 LEU B N 1
ATOM 2197 C CA . LEU B 1 145 ? -9.57 -59.719 25.047 1 41.47 145 LEU B CA 1
ATOM 2198 C C . LEU B 1 145 ? -9.883 -59.812 26.547 1 41.47 145 LEU B C 1
ATOM 2200 O O . LEU B 1 145 ? -8.977 -59.844 27.375 1 41.47 145 LEU B O 1
ATOM 2204 N N . ALA B 1 146 ? -10.938 -59.125 27 1 39.41 146 ALA B N 1
ATOM 2205 C CA . ALA B 1 146 ? -11.438 -59.281 28.359 1 39.41 146 ALA B CA 1
ATOM 2206 C C . ALA B 1 146 ? -11.117 -60.656 28.922 1 39.41 146 ALA B C 1
ATOM 2208 O O . ALA B 1 146 ? -11.328 -61.656 28.25 1 39.41 146 ALA B O 1
ATOM 2209 N N . TRP B 1 147 ? -10.117 -60.75 29.859 1 41.59 147 TRP B N 1
ATOM 2210 C CA . TRP B 1 147 ? -9.82 -61.906 30.688 1 41.59 147 TRP B CA 1
ATOM 2211 C C . TRP B 1 147 ? -11.109 -62.594 31.109 1 41.59 147 TRP B C 1
ATOM 2213 O O . TRP B 1 147 ? -11.977 -62 31.734 1 41.59 147 TRP B O 1
ATOM 2223 N N . GLN B 1 148 ? -11.719 -63.312 30.234 1 41.78 148 GLN B N 1
ATOM 2224 C CA . GLN B 1 148 ? -12.836 -64.188 30.594 1 41.78 148 GLN B CA 1
ATOM 2225 C C . GLN B 1 148 ? -12.5 -65.062 31.828 1 41.78 148 GLN B C 1
ATOM 2227 O O . GLN B 1 148 ? -11.43 -65.625 31.891 1 41.78 148 GLN B O 1
ATOM 2232 N N . ALA B 1 149 ? -12.992 -64.625 33 1 41.47 149 ALA B N 1
ATOM 2233 C CA . ALA B 1 149 ? -12.875 -65.312 34.25 1 41.47 149 ALA B CA 1
ATOM 2234 C C . ALA B 1 149 ? -12.922 -66.812 34.062 1 41.47 149 ALA B C 1
ATOM 2236 O O . ALA B 1 149 ? -13.742 -67.312 33.281 1 41.47 149 ALA B O 1
ATOM 2237 N N . PRO B 1 150 ? -11.812 -67.5 34.219 1 42.47 150 PRO B N 1
ATOM 2238 C CA . PRO B 1 150 ? -11.797 -68.938 34.156 1 42.47 150 PRO B CA 1
ATOM 2239 C C . PRO B 1 150 ? -13.008 -69.562 34.812 1 42.47 150 PRO B C 1
ATOM 2241 O O . PRO B 1 150 ? -13.367 -69.188 35.938 1 42.47 150 PRO B O 1
ATOM 2244 N N . VAL B 1 151 ? -13.953 -70 34.031 1 38.56 151 VAL B N 1
ATOM 2245 C CA . VAL B 1 151 ? -14.922 -70.938 34.656 1 38.56 151 VAL B CA 1
ATOM 2246 C C . VAL B 1 151 ? -14.195 -72.125 35.312 1 38.56 151 VAL B C 1
ATOM 2248 O O . VAL B 1 151 ? -13.258 -72.625 34.719 1 38.56 151 VAL B O 1
#

Secondary structure (DSSP, 8-state):
----SS-TTEEE-TT---------S------------EEE-TTHHHHSSS-TTSTT--EEEE-TTSSS-EEEETTEEEEEEEEEEEEEEEEEEE-SS-EEEPPPTTSPPP-HHHHEEEEEEEEEEEEE-----------------------/----SS-TTEEE------------S------------EEE-TTHHHHSSS-TTSTT--EEEE-TTSSS-EEEETTEEEEEEEEEEEEEEEEEEE-SS-EEEPPPTTSPPP-HHHHEEEEEEEEEEEEE-----------------------

pLDDT: mean 74.79, std 21.68, range [26.39, 97.94]

InterPro domains:
  IPR019481 Transcription factor TFIIIC, triple barrel domain [PF10419] (32-127)